Protein AF-A0A3B8ITA8-F1 (afdb_monomer_lite)

Sequence (294 aa):
MEFISSLPPYATFTPRDRDRLLYHRSGETRLGETAVLLPEWGTVKDFPQVKFVILGIPEGFGPLANRGRAGARQGWFAFLRKFLNMQDNRFLRGESIAIAGTVTTIDLPDQVNAKDYQPDAFDDAHALVSKLDERVEQAVRDLNLPEGVTLIVIGGGHNNAYPIMKALGKGATVVNVDPHADYRAKEGRHSGNPFRYAMEEGFMDNYYPVGLHKAYNNEEAIVAMEAETRIAPLWWDDISDPEQIFYWVTDRLKGNVGAYLGLEMDMDGLAQMPASAYSPEGLTPREARRWMRR

Radius of gyration: 19.21 Å; chains: 1; bounding box: 56×44×48 Å

Secondary structure (DSSP, 8-state):
-----PPPSEEEPPHHHHHHH----TT--BHHHHSEEPSSTT-GGG-TT--EEEEE----HHHHHTT--S-THHHHHHHHHHHTTSBPBTTB-GGGEEEEEEE--TTS-S---TTS--HHHHHHHHHHHHHHHHHHHHHHHHT-PPTTPEEEEE-S-GGGHHHHHHHH-S-EEEEEE-SS------SSS-TT-HHHHHHHTT-EEEEEEEEE-GGGS-HHHHHHHHT-TTB--EEGGG-SSTHHHHHHHHHHTSS---SEEEEEE-GGGBTT---TT--SSSB-HHHHHHHHH-

Structure (mmCIF, N/CA/C/O backbone):
data_AF-A0A3B8ITA8-F1
#
_e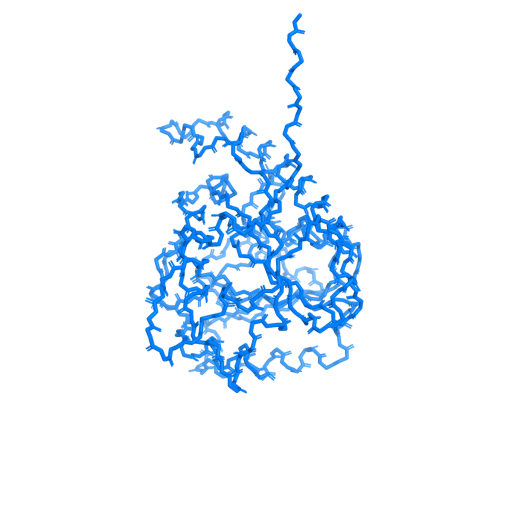ntry.id   AF-A0A3B8ITA8-F1
#
loop_
_atom_site.group_PDB
_atom_site.id
_atom_site.type_symbol
_atom_site.label_atom_id
_atom_site.label_alt_id
_atom_site.label_comp_id
_atom_site.label_asym_id
_atom_site.label_entity_id
_atom_site.label_seq_id
_atom_site.pdbx_PDB_ins_code
_atom_site.Cartn_x
_atom_site.Cartn_y
_atom_site.Cartn_z
_atom_site.occupancy
_atom_site.B_iso_or_equiv
_atom_site.auth_seq_id
_atom_site.auth_comp_id
_atom_site.auth_asym_id
_atom_site.auth_atom_id
_atom_site.pdbx_PDB_model_num
ATOM 1 N N . MET A 1 1 ? 29.104 14.744 23.073 1.00 36.53 1 MET A N 1
ATOM 2 C CA . MET A 1 1 ? 28.348 14.833 21.808 1.00 36.53 1 MET A CA 1
ATOM 3 C C . MET A 1 1 ? 27.052 14.088 22.014 1.00 36.53 1 MET A C 1
ATOM 5 O O . MET A 1 1 ? 27.072 13.033 22.632 1.00 36.53 1 MET A O 1
ATOM 9 N N . GLU A 1 2 ? 25.961 14.756 21.676 1.00 37.22 2 GLU A N 1
ATOM 10 C CA . GLU A 1 2 ? 24.632 14.595 22.256 1.00 37.22 2 GLU A CA 1
ATOM 11 C C . GLU A 1 2 ? 23.974 13.243 21.976 1.00 37.22 2 GLU A C 1
ATOM 13 O O . GLU A 1 2 ? 24.068 12.688 20.885 1.00 37.22 2 GLU A O 1
ATOM 18 N N . PHE A 1 3 ? 23.248 12.765 22.988 1.00 37.56 3 PHE A N 1
ATOM 19 C CA . PHE A 1 3 ? 22.202 11.760 22.873 1.00 37.56 3 PHE A CA 1
ATOM 20 C C . PHE A 1 3 ? 21.107 12.273 21.923 1.00 37.56 3 PHE A C 1
ATOM 22 O O . PHE A 1 3 ? 20.107 12.836 22.365 1.00 37.56 3 PHE A O 1
ATOM 29 N N . ILE A 1 4 ? 21.260 12.065 20.615 1.00 41.94 4 ILE A N 1
ATOM 30 C CA . ILE A 1 4 ? 20.094 12.009 19.733 1.00 41.94 4 ILE A CA 1
ATOM 31 C C . ILE A 1 4 ? 19.463 10.649 20.009 1.00 41.94 4 ILE A C 1
ATOM 33 O O . ILE A 1 4 ? 19.877 9.633 19.456 1.00 41.94 4 ILE A O 1
ATOM 37 N N . SER A 1 5 ? 18.503 10.612 20.935 1.00 47.12 5 SER A N 1
ATOM 38 C CA . SER A 1 5 ? 17.615 9.459 21.060 1.00 47.12 5 SER A CA 1
ATOM 39 C C . SER A 1 5 ? 16.958 9.279 19.688 1.00 47.12 5 SER A C 1
ATOM 41 O O . SER A 1 5 ? 16.203 10.155 19.259 1.00 47.12 5 SER A O 1
ATOM 43 N N . SER A 1 6 ? 17.302 8.213 18.963 1.00 74.00 6 SER A N 1
ATOM 44 C CA . SER A 1 6 ? 16.669 7.890 17.685 1.00 74.00 6 SER A CA 1
ATOM 45 C C . SER A 1 6 ? 15.160 7.839 17.904 1.00 74.00 6 SER A C 1
ATOM 47 O O . SER A 1 6 ? 14.704 7.118 18.793 1.00 74.00 6 SER A O 1
ATOM 49 N N . LEU A 1 7 ? 14.393 8.622 17.140 1.00 82.38 7 LEU A N 1
ATOM 50 C CA . LEU A 1 7 ? 12.934 8.556 17.202 1.00 82.38 7 LEU A CA 1
ATOM 51 C C . LEU A 1 7 ? 12.470 7.103 17.013 1.00 82.38 7 LEU A C 1
ATOM 53 O O . LEU A 1 7 ? 13.091 6.375 16.229 1.00 82.38 7 LEU A O 1
ATOM 57 N N . PRO A 1 8 ? 11.394 6.674 17.698 1.00 90.44 8 PRO A N 1
ATOM 58 C CA . PRO A 1 8 ? 10.850 5.339 17.491 1.00 90.44 8 PRO A CA 1
ATOM 59 C C . PRO A 1 8 ? 10.458 5.155 16.014 1.00 90.44 8 PRO A C 1
ATOM 61 O O . PRO A 1 8 ? 10.046 6.125 15.370 1.00 90.44 8 PRO A O 1
ATOM 64 N N . PRO A 1 9 ? 10.555 3.933 15.460 1.00 92.50 9 PRO A N 1
ATOM 65 C CA . PRO A 1 9 ? 10.285 3.668 14.042 1.00 92.50 9 PRO A CA 1
ATOM 66 C C . PRO A 1 9 ? 8.827 3.929 13.636 1.00 92.50 9 PRO A C 1
ATOM 68 O O . PRO A 1 9 ? 8.541 4.091 12.452 1.00 92.50 9 PRO A O 1
ATOM 71 N N . TYR A 1 10 ? 7.917 4.022 14.604 1.00 95.81 10 TYR A N 1
ATOM 72 C CA . TYR A 1 10 ? 6.495 4.287 14.419 1.00 95.81 10 TYR A CA 1
ATOM 73 C C . TYR A 1 10 ? 5.913 5.081 15.598 1.00 95.81 10 TYR A C 1
ATOM 75 O O . TYR A 1 10 ? 6.518 5.179 16.669 1.00 95.81 10 TYR A O 1
ATOM 83 N N . ALA A 1 11 ? 4.717 5.630 15.400 1.00 96.00 11 ALA A N 1
ATOM 84 C CA . ALA A 1 11 ? 3.950 6.362 16.399 1.00 96.00 11 ALA A CA 1
ATOM 85 C C . ALA A 1 11 ? 2.489 5.893 16.405 1.00 96.00 11 ALA A C 1
ATOM 87 O O . ALA A 1 11 ? 1.831 5.893 15.362 1.00 96.00 11 ALA A O 1
ATOM 88 N N . THR A 1 12 ? 1.982 5.522 17.583 1.00 97.19 12 THR A N 1
ATOM 89 C CA . THR A 1 12 ? 0.596 5.072 17.771 1.00 97.19 12 THR A CA 1
ATOM 90 C C . THR A 1 12 ? -0.395 6.232 17.646 1.00 97.19 12 THR A C 1
ATOM 92 O O . THR A 1 12 ? -0.138 7.325 18.152 1.00 97.19 12 THR A O 1
ATOM 95 N N . PHE A 1 13 ? -1.544 6.005 17.003 1.00 97.75 13 PHE A N 1
ATOM 96 C CA . PHE A 1 13 ? -2.604 7.011 16.884 1.00 97.75 13 PHE A CA 1
ATOM 97 C C . PHE A 1 13 ? -3.337 7.207 18.214 1.00 97.75 13 PHE A C 1
ATOM 99 O O . PHE A 1 13 ? -3.935 6.276 18.752 1.00 97.75 13 PHE A O 1
ATOM 106 N N . THR A 1 14 ? -3.317 8.428 18.749 1.00 97.38 14 THR A N 1
ATOM 107 C CA . THR A 1 14 ? -3.848 8.699 20.091 1.00 97.38 14 THR A CA 1
ATOM 108 C C . THR A 1 14 ? -5.268 9.276 20.062 1.00 97.38 14 THR A C 1
ATOM 110 O O . THR A 1 14 ? -5.688 9.867 19.061 1.00 97.38 14 THR A O 1
ATOM 113 N N . PRO A 1 15 ? -6.008 9.228 21.189 1.00 97.69 15 PRO A N 1
ATOM 114 C CA . PRO A 1 15 ? -7.264 9.967 21.332 1.00 97.69 15 PRO A CA 1
ATOM 115 C C . PRO A 1 15 ? -7.118 11.461 21.008 1.00 97.69 15 PRO A C 1
ATOM 117 O O . PRO A 1 15 ? -7.992 12.048 20.380 1.00 97.69 15 PRO A O 1
ATOM 120 N N . ARG A 1 16 ? -5.975 12.069 21.358 1.00 97.12 16 ARG A N 1
ATOM 121 C CA . ARG A 1 16 ? -5.691 13.477 21.053 1.00 97.12 16 ARG A CA 1
ATOM 122 C C . ARG A 1 16 ? -5.606 13.734 19.548 1.00 97.12 16 ARG A C 1
ATOM 124 O O . ARG A 1 16 ? -6.045 14.789 19.092 1.00 97.12 16 ARG A O 1
ATOM 131 N N . ASP A 1 17 ? -5.029 12.808 18.788 1.00 96.69 17 ASP A N 1
ATOM 132 C CA . ASP A 1 17 ? -4.931 12.926 17.331 1.00 96.69 17 ASP A CA 1
ATOM 133 C C . ASP A 1 17 ? -6.305 12.774 16.677 1.00 96.69 17 ASP A C 1
ATOM 135 O O . ASP A 1 17 ? -6.669 13.580 15.819 1.00 96.69 17 ASP A O 1
ATOM 139 N N . ARG A 1 18 ? -7.106 11.809 17.146 1.00 97.12 18 ARG A N 1
ATOM 140 C CA . ARG A 1 18 ? -8.508 11.632 16.741 1.00 97.12 18 ARG A CA 1
ATOM 141 C C . ARG A 1 18 ? -9.327 12.902 16.970 1.00 97.12 18 ARG A C 1
ATOM 143 O O . ARG A 1 18 ? -9.962 13.389 16.036 1.00 97.12 18 ARG A O 1
ATOM 150 N N . ASP A 1 19 ? -9.303 13.447 18.183 1.00 96.31 19 ASP A N 1
ATOM 151 C CA . ASP A 1 19 ? -10.172 14.566 18.579 1.00 96.31 19 ASP A CA 1
ATOM 152 C C . ASP A 1 19 ? -9.869 15.851 17.789 1.00 96.31 19 ASP A C 1
ATOM 154 O O . ASP A 1 19 ? -10.744 16.691 17.595 1.00 96.31 19 ASP A O 1
ATOM 158 N N . ARG A 1 20 ? -8.645 15.995 17.265 1.00 96.69 20 ARG A N 1
ATOM 159 C CA . ARG A 1 20 ? -8.260 17.094 16.358 1.00 96.69 20 ARG A CA 1
ATOM 160 C C . ARG A 1 20 ? -8.841 16.964 14.950 1.00 96.69 20 ARG A C 1
ATOM 162 O O . ARG A 1 20 ? -8.886 17.955 14.222 1.00 96.69 20 ARG A O 1
ATOM 169 N N . LEU A 1 21 ? -9.212 15.754 14.538 1.00 96.50 21 LEU A N 1
ATOM 170 C CA . LEU A 1 21 ? -9.665 15.442 13.181 1.00 96.50 21 LEU A CA 1
ATOM 171 C C . LEU A 1 21 ? -11.176 15.227 13.095 1.00 96.50 21 LEU A C 1
ATOM 173 O O . LEU A 1 21 ? -11.743 15.391 12.010 1.00 96.50 21 LEU A O 1
ATOM 177 N N . LEU A 1 22 ? -11.818 14.851 14.200 1.00 95.31 22 LEU A N 1
ATOM 178 C CA . LEU A 1 22 ? -13.253 14.607 14.256 1.00 95.31 22 LEU A CA 1
ATOM 179 C C . LEU A 1 22 ? -14.072 15.896 14.207 1.00 95.31 22 LEU A C 1
ATOM 181 O O . LEU A 1 22 ? -13.713 16.922 14.782 1.00 95.31 22 LEU A O 1
ATOM 185 N N . TYR A 1 23 ? -15.221 15.816 13.544 1.00 92.56 23 TYR A N 1
ATOM 186 C CA . TYR A 1 23 ? -16.282 16.801 13.669 1.00 92.56 23 TYR A CA 1
ATOM 187 C C . TYR A 1 23 ? -17.573 16.122 14.122 1.00 92.56 23 TYR A C 1
ATOM 189 O O . TYR A 1 23 ? -18.023 15.132 13.544 1.00 92.56 23 TYR A O 1
ATOM 197 N N . HIS A 1 24 ? -18.188 16.687 15.157 1.00 91.94 24 HIS A N 1
ATOM 198 C CA . HIS A 1 24 ? -19.418 16.158 15.729 1.00 91.94 24 HIS A CA 1
ATOM 199 C C . HIS A 1 24 ? -20.638 16.834 15.111 1.00 91.94 24 HIS A C 1
ATOM 201 O O . HIS A 1 24 ? -20.660 18.046 14.880 1.00 91.94 24 HIS A O 1
ATOM 207 N N . ARG A 1 25 ? -21.685 16.044 14.877 1.00 92.12 25 ARG A N 1
ATOM 208 C CA . ARG A 1 25 ? -22.996 16.531 14.450 1.00 92.12 25 ARG A CA 1
ATOM 209 C C . ARG A 1 25 ? -24.076 15.732 15.167 1.00 92.12 25 ARG A C 1
ATOM 211 O O . ARG A 1 25 ? -24.023 14.510 15.204 1.00 92.12 25 ARG A O 1
ATOM 218 N N . SER A 1 26 ? -25.046 16.438 15.748 1.00 95.25 26 SER A N 1
ATOM 219 C CA . SER A 1 26 ? -26.132 15.814 16.511 1.00 95.25 26 SER A CA 1
ATOM 220 C C . SER A 1 26 ? -26.886 14.781 15.667 1.00 95.25 26 SER A C 1
ATOM 222 O O . SER A 1 26 ? -27.254 15.068 14.527 1.00 95.25 26 SER A O 1
ATOM 224 N N . GLY A 1 27 ? -27.114 13.596 16.238 1.00 94.88 27 GLY A N 1
ATOM 225 C CA . GLY A 1 27 ? -27.813 12.484 15.589 1.00 94.88 27 GLY A CA 1
ATOM 226 C C . GLY A 1 27 ? -26.953 11.617 14.664 1.00 94.88 27 GLY A C 1
ATOM 227 O O . GLY A 1 27 ? -27.487 10.699 14.049 1.00 94.88 27 GLY A O 1
ATOM 228 N N . GLU A 1 28 ? -25.651 11.879 14.557 1.00 96.38 28 GLU A N 1
ATOM 229 C CA . GLU A 1 28 ? -24.729 11.085 13.746 1.00 96.38 28 GLU A CA 1
ATOM 230 C C . GLU A 1 28 ? -23.677 10.400 14.621 1.00 96.38 28 GLU A C 1
ATOM 232 O O . GLU A 1 28 ? -23.307 10.911 15.677 1.00 96.38 28 GLU A O 1
ATOM 237 N N . THR A 1 29 ? -23.174 9.261 14.148 1.00 97.50 29 THR A N 1
ATOM 238 C CA . THR A 1 29 ? -21.999 8.595 14.716 1.00 97.50 29 THR A CA 1
ATOM 239 C C . THR A 1 29 ? -20.961 8.439 13.617 1.00 97.50 29 THR A C 1
ATOM 241 O O . THR A 1 29 ? -21.272 8.001 12.505 1.00 97.50 29 THR A O 1
ATOM 244 N N . ARG A 1 30 ? -19.731 8.869 13.885 1.00 97.81 30 ARG A N 1
ATOM 245 C CA . ARG A 1 30 ? -18.619 8.855 12.929 1.00 97.81 30 ARG A CA 1
ATOM 246 C C . ARG A 1 30 ? -17.697 7.674 13.201 1.00 97.81 30 ARG A C 1
ATOM 248 O O . ARG A 1 30 ? -17.521 7.283 14.349 1.00 97.81 30 ARG A O 1
ATOM 255 N N . LEU A 1 31 ? -17.057 7.139 12.159 1.00 98.19 31 LEU A N 1
ATOM 256 C CA . LEU A 1 31 ? -16.143 5.998 12.306 1.00 98.19 31 LEU A CA 1
ATOM 257 C C . LEU A 1 31 ? -15.043 6.262 13.327 1.00 98.19 31 LEU A C 1
ATOM 259 O O . LEU A 1 31 ? -14.720 5.381 14.105 1.00 98.19 31 LEU A O 1
ATOM 263 N N . GLY A 1 32 ? -14.472 7.463 13.355 1.00 97.50 32 GLY A N 1
ATOM 264 C CA . GLY A 1 32 ? -13.414 7.783 14.303 1.00 97.50 32 GLY A CA 1
ATOM 265 C C . GLY A 1 32 ? -13.883 7.809 15.757 1.00 97.50 32 GLY A C 1
ATOM 266 O O . GLY A 1 32 ? -13.046 7.655 16.635 1.00 97.50 32 GLY A O 1
ATOM 267 N N . GLU A 1 33 ? -15.184 7.962 16.034 1.00 97.62 33 GLU A N 1
ATOM 268 C CA . GLU A 1 33 ? -15.726 7.897 17.401 1.00 97.62 33 GLU A CA 1
ATOM 269 C C . GLU A 1 33 ? -15.761 6.458 17.936 1.00 97.62 33 GLU A C 1
ATOM 271 O O . GLU A 1 33 ? -15.654 6.251 19.143 1.00 97.62 33 GLU A O 1
ATOM 276 N N . THR A 1 34 ? -15.900 5.471 17.047 1.00 97.81 34 THR A N 1
ATOM 277 C CA . THR A 1 34 ? -16.063 4.044 17.382 1.00 97.81 34 THR A CA 1
ATOM 278 C C . THR A 1 34 ? -14.863 3.182 16.983 1.00 97.81 34 THR A C 1
ATOM 280 O O . THR A 1 34 ? -14.763 2.045 17.443 1.00 97.81 34 THR A O 1
ATOM 283 N N . ALA A 1 35 ? -13.963 3.693 16.138 1.00 98.31 35 ALA A N 1
ATOM 284 C CA . ALA A 1 35 ? -12.726 3.032 15.742 1.00 98.31 35 ALA A CA 1
ATOM 285 C C . ALA A 1 35 ? -11.858 2.700 16.955 1.00 98.31 35 ALA A C 1
ATOM 287 O O . ALA A 1 35 ? -11.710 3.500 17.883 1.00 98.31 35 ALA A O 1
ATOM 288 N N . VAL A 1 36 ? -11.251 1.517 16.921 1.00 98.62 36 VAL A N 1
ATOM 289 C CA . VAL A 1 36 ? -10.354 1.059 17.976 1.00 98.62 36 VAL A CA 1
ATOM 290 C C . VAL A 1 36 ? -9.059 1.864 17.915 1.00 98.62 36 VAL A C 1
ATOM 292 O O . VAL A 1 36 ? -8.386 1.932 16.884 1.00 98.62 36 VAL A O 1
ATOM 295 N N . LEU A 1 37 ? -8.709 2.475 19.044 1.00 97.94 37 LEU A N 1
ATOM 296 C CA . LEU A 1 37 ? -7.420 3.120 19.252 1.00 97.94 37 LEU A CA 1
ATOM 297 C C . LEU A 1 37 ? -6.556 2.174 20.076 1.00 97.94 37 LEU A C 1
ATOM 299 O O . LEU A 1 37 ? -6.919 1.839 21.205 1.00 97.94 37 LEU A O 1
ATOM 303 N N . LEU A 1 38 ? -5.441 1.728 19.502 1.00 97.38 38 LEU A N 1
ATOM 304 C CA . LEU A 1 38 ? -4.519 0.846 20.206 1.00 97.38 38 LEU A CA 1
ATOM 305 C C . LEU A 1 38 ? -3.850 1.637 21.345 1.00 97.38 38 LEU A C 1
ATOM 307 O O . LEU A 1 38 ? -3.343 2.731 21.089 1.00 97.38 38 LEU A O 1
ATOM 311 N N . PRO A 1 39 ? -3.829 1.133 22.591 1.00 95.88 39 PRO A N 1
ATOM 312 C CA . PRO A 1 39 ? -3.111 1.796 23.678 1.00 95.88 39 PRO A CA 1
ATOM 313 C C . PRO A 1 39 ? -1.601 1.802 23.414 1.00 95.88 39 PRO A C 1
ATOM 315 O O . PRO A 1 39 ? -0.925 2.791 23.686 1.00 95.88 39 PRO A O 1
ATOM 318 N N . GLU A 1 40 ? -1.092 0.714 22.834 1.00 96.19 40 GLU A N 1
ATOM 319 C CA . GLU A 1 40 ? 0.310 0.522 22.478 1.00 96.19 40 GLU A CA 1
ATOM 320 C C . GLU A 1 40 ? 0.415 -0.192 21.125 1.00 96.19 40 GLU A C 1
ATOM 322 O O . GLU A 1 40 ? -0.479 -0.942 20.723 1.00 96.19 40 GLU A O 1
ATOM 327 N N . TRP A 1 41 ? 1.513 0.031 20.403 1.00 97.38 41 TRP A N 1
ATOM 328 C CA . TRP A 1 41 ? 1.777 -0.694 19.159 1.00 97.38 41 TRP A CA 1
ATOM 329 C C . TRP A 1 41 ? 1.872 -2.204 19.427 1.00 97.38 41 TRP A C 1
ATOM 331 O O . TRP A 1 41 ? 2.395 -2.613 20.459 1.00 97.38 41 TRP A O 1
ATOM 341 N N . GLY A 1 42 ? 1.352 -3.037 18.524 1.00 96.38 42 GLY A N 1
ATOM 342 C CA . GLY A 1 42 ? 1.399 -4.499 18.684 1.00 96.38 42 GLY A CA 1
ATOM 343 C C . GLY A 1 42 ? 0.316 -5.114 19.582 1.00 96.38 42 GLY A C 1
ATOM 344 O O . GLY A 1 42 ? 0.277 -6.333 19.756 1.00 96.38 42 GLY A O 1
ATOM 345 N N . THR A 1 43 ? -0.605 -4.307 20.120 1.00 97.81 43 THR A N 1
ATOM 346 C CA . THR A 1 43 ? -1.716 -4.774 20.981 1.00 97.81 43 THR A CA 1
ATOM 347 C C . THR A 1 43 ? -2.987 -5.151 20.209 1.00 97.81 43 THR A C 1
ATOM 349 O O . THR A 1 43 ? -4.051 -5.317 20.795 1.00 97.81 43 THR A O 1
ATOM 352 N N . VAL A 1 44 ? -2.907 -5.335 18.883 1.00 97.62 44 VAL A N 1
ATOM 353 C CA . VAL A 1 44 ? -4.072 -5.655 18.027 1.00 97.62 44 VAL A CA 1
ATOM 354 C C . VAL A 1 44 ? -4.824 -6.897 18.520 1.00 97.62 44 VAL A C 1
ATOM 356 O O . VAL A 1 44 ? -6.053 -6.914 18.528 1.00 97.62 44 VAL A O 1
ATOM 359 N N . LYS A 1 45 ? -4.095 -7.917 18.987 1.00 97.38 45 LYS A N 1
ATOM 360 C CA . LYS A 1 45 ? -4.655 -9.171 19.521 1.00 97.38 45 LYS A CA 1
ATOM 361 C C . LYS A 1 45 ? -5.597 -8.986 20.719 1.00 97.38 45 LYS A C 1
ATOM 363 O O . LYS A 1 45 ? -6.420 -9.861 20.971 1.00 97.38 45 LYS A O 1
ATOM 368 N N . ASP A 1 46 ? -5.486 -7.869 21.439 1.00 97.81 46 ASP A N 1
ATOM 369 C CA . ASP A 1 46 ? -6.306 -7.578 22.618 1.00 97.81 46 ASP A CA 1
ATOM 370 C C . ASP A 1 46 ? -7.717 -7.089 22.223 1.00 97.81 46 ASP A C 1
ATOM 372 O O . ASP A 1 46 ? -8.600 -6.956 23.071 1.00 97.81 46 ASP A O 1
ATOM 376 N N . PHE A 1 47 ? -7.953 -6.871 20.922 1.00 97.88 47 PHE A N 1
ATOM 377 C CA . PHE A 1 47 ? -9.209 -6.393 20.350 1.00 97.88 47 PHE A CA 1
ATOM 378 C C . PHE A 1 47 ? -9.767 -7.401 19.330 1.00 97.88 47 PHE A C 1
ATOM 380 O O . PHE A 1 47 ? -9.691 -7.169 18.122 1.00 97.88 47 PHE A O 1
ATOM 387 N N . PRO A 1 48 ? -10.365 -8.523 19.775 1.00 97.00 48 PRO A N 1
ATOM 388 C CA . PRO A 1 48 ? -10.808 -9.607 18.889 1.00 97.00 48 PRO A CA 1
ATOM 389 C C . PRO A 1 48 ? -11.917 -9.209 17.898 1.00 97.00 48 PRO A C 1
ATOM 391 O O . PRO A 1 48 ? -12.181 -9.932 16.941 1.00 97.00 48 PRO A O 1
ATOM 394 N N . GLN A 1 49 ? -12.587 -8.073 18.109 1.00 97.25 49 GLN A N 1
ATOM 395 C CA . GLN A 1 49 ? -13.556 -7.510 17.166 1.00 97.25 49 GLN A CA 1
ATOM 396 C C . GLN A 1 49 ? -12.906 -6.868 15.927 1.00 97.25 49 GLN A C 1
ATOM 398 O O . GLN A 1 49 ? -13.593 -6.657 14.923 1.00 97.25 49 GLN A O 1
ATOM 403 N N . VAL A 1 50 ? -11.612 -6.532 15.997 1.00 98.31 50 VAL A N 1
ATOM 404 C CA . VAL A 1 50 ? -10.873 -5.870 14.919 1.00 98.31 50 VAL A CA 1
ATOM 405 C C . VAL A 1 50 ? -10.641 -6.852 13.779 1.00 98.31 50 VAL A C 1
ATOM 407 O O . VAL A 1 50 ? -10.109 -7.940 13.962 1.00 98.31 50 VAL A O 1
ATOM 410 N N . LYS A 1 51 ? -11.029 -6.432 12.577 1.00 98.25 51 LYS A N 1
ATOM 411 C CA . LYS A 1 51 ? -10.821 -7.158 11.317 1.00 98.25 51 LYS A CA 1
ATOM 412 C C . LYS A 1 51 ? -9.830 -6.446 10.407 1.00 98.25 51 LYS A C 1
ATOM 414 O O . LYS A 1 51 ? -9.191 -7.090 9.581 1.00 98.25 51 LYS A O 1
ATOM 419 N N . PHE A 1 52 ? -9.711 -5.129 10.562 1.00 98.50 52 PHE A N 1
ATOM 420 C CA . PHE A 1 52 ? -8.862 -4.279 9.738 1.00 98.50 52 PHE A CA 1
ATOM 421 C C . PHE A 1 52 ? -7.970 -3.409 10.615 1.00 98.50 52 PHE A C 1
ATOM 423 O O . PHE A 1 52 ? -8.457 -2.764 11.543 1.00 98.50 52 PHE A O 1
ATOM 430 N N . VAL A 1 53 ? -6.683 -3.346 10.293 1.00 98.75 53 VAL A N 1
ATOM 431 C CA . VAL A 1 53 ? -5.733 -2.428 10.930 1.00 98.75 53 VAL A CA 1
ATOM 432 C C . VAL A 1 53 ? -5.258 -1.438 9.883 1.00 98.75 53 VAL A C 1
ATOM 434 O O . VAL A 1 53 ? -4.746 -1.841 8.845 1.00 98.75 53 VAL A O 1
ATOM 437 N N . ILE A 1 54 ? -5.434 -0.146 10.146 1.00 98.75 54 ILE A N 1
ATOM 438 C CA . ILE A 1 54 ? -4.993 0.927 9.255 1.00 98.75 54 ILE A CA 1
ATOM 439 C C . ILE A 1 54 ? -3.638 1.454 9.726 1.00 98.75 54 ILE A C 1
ATOM 441 O O . ILE A 1 54 ? -3.513 1.932 10.858 1.00 98.75 54 ILE A O 1
ATOM 445 N N . LEU A 1 55 ? -2.655 1.412 8.829 1.00 98.75 55 LEU A N 1
ATOM 446 C CA . LEU A 1 55 ? -1.303 1.933 9.010 1.00 98.75 55 LEU A CA 1
ATOM 447 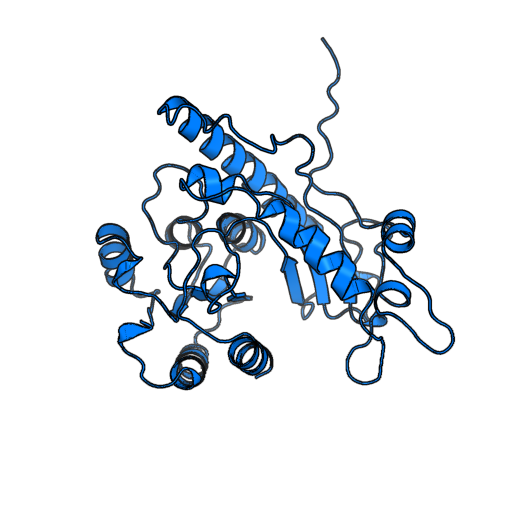C C . LEU A 1 55 ? -1.022 3.037 7.985 1.00 98.75 55 LEU A C 1
ATOM 449 O O . LEU A 1 55 ? -1.197 2.833 6.787 1.00 98.75 55 LEU A O 1
ATOM 453 N N . GLY A 1 56 ? -0.553 4.197 8.437 1.00 98.31 56 GLY A N 1
ATOM 454 C CA . GLY A 1 56 ? -0.074 5.257 7.551 1.00 98.31 56 GLY A CA 1
ATOM 455 C C . GLY A 1 56 ? 1.438 5.216 7.334 1.00 98.31 56 GLY A C 1
ATOM 456 O O . GLY A 1 56 ? 2.195 5.029 8.288 1.00 98.31 56 GLY A O 1
ATOM 457 N N . ILE A 1 57 ? 1.901 5.489 6.115 1.00 97.19 57 ILE A N 1
ATOM 458 C CA . ILE A 1 57 ? 3.321 5.763 5.835 1.00 97.19 57 ILE A CA 1
ATOM 459 C C . ILE A 1 57 ? 3.419 7.147 5.173 1.00 97.19 57 ILE A C 1
ATOM 461 O O . ILE A 1 57 ? 3.391 7.272 3.952 1.00 97.19 57 ILE A O 1
ATOM 465 N N . PRO A 1 58 ? 3.456 8.242 5.955 1.00 94.69 58 PRO A N 1
ATOM 466 C CA . PRO A 1 58 ? 3.426 9.598 5.414 1.00 94.69 58 PRO A CA 1
ATOM 467 C C . PRO A 1 58 ? 4.810 10.020 4.889 1.00 94.69 58 PRO A C 1
ATOM 469 O O . PRO A 1 58 ? 5.511 10.814 5.522 1.00 94.69 58 PRO A O 1
ATOM 472 N N . GLU A 1 59 ? 5.196 9.508 3.723 1.00 91.62 59 GLU A N 1
ATOM 473 C CA . GLU A 1 59 ? 6.445 9.828 3.014 1.00 91.62 59 GLU A CA 1
ATOM 474 C C . GLU A 1 59 ? 6.208 10.202 1.543 1.00 91.62 59 GLU A C 1
ATOM 476 O O . GLU A 1 59 ? 5.139 9.947 0.989 1.00 91.62 59 GLU A O 1
ATOM 481 N N . GLY A 1 60 ? 7.191 10.848 0.913 1.00 86.50 60 GLY A N 1
ATOM 482 C CA . GLY A 1 60 ? 7.162 11.135 -0.525 1.00 86.50 60 GLY A CA 1
ATOM 483 C C . GLY A 1 60 ? 8.535 11.136 -1.198 1.00 86.50 60 GLY A C 1
ATOM 484 O O . GLY A 1 60 ? 8.679 11.751 -2.255 1.00 86.50 60 GLY A O 1
ATOM 485 N N . PHE A 1 61 ? 9.538 10.497 -0.597 1.00 84.19 61 PHE A N 1
ATOM 486 C CA . PHE A 1 61 ? 10.897 10.459 -1.143 1.00 84.19 61 PHE A CA 1
ATOM 487 C C . PHE A 1 61 ? 11.131 9.271 -2.076 1.00 84.19 61 PHE A C 1
ATOM 489 O O . PHE A 1 61 ? 11.975 9.385 -2.957 1.00 84.19 61 PHE A O 1
ATOM 496 N N . GLY A 1 62 ? 10.365 8.180 -1.986 1.00 90.12 62 GLY A N 1
ATOM 497 C CA . GLY A 1 62 ? 10.466 7.100 -2.975 1.00 90.12 62 GLY A CA 1
ATOM 498 C C . GLY A 1 62 ? 10.061 7.503 -4.402 1.00 90.12 62 GLY A C 1
ATOM 499 O O . GLY A 1 62 ? 10.766 7.141 -5.350 1.00 90.12 62 GLY A O 1
ATOM 500 N N . PRO A 1 63 ? 8.984 8.289 -4.608 1.00 89.06 63 PRO A N 1
ATOM 501 C CA . PRO A 1 63 ? 8.685 8.913 -5.897 1.00 89.06 63 PRO A CA 1
ATOM 502 C C . PRO A 1 63 ? 9.807 9.838 -6.358 1.00 89.06 63 PRO A C 1
ATOM 504 O O . PRO A 1 63 ? 10.225 9.761 -7.506 1.00 89.06 63 PRO A O 1
ATOM 507 N N . LEU A 1 64 ? 10.360 10.652 -5.456 1.00 85.25 64 LEU A N 1
ATOM 508 C CA . LEU A 1 64 ? 11.449 11.575 -5.776 1.00 85.25 64 LEU A CA 1
ATOM 509 C C . LEU A 1 64 ? 12.740 10.846 -6.188 1.00 85.25 64 LEU A C 1
ATOM 511 O O . LEU A 1 64 ? 13.369 11.239 -7.168 1.00 85.25 64 LEU A O 1
ATOM 515 N N . ALA A 1 65 ? 13.098 9.762 -5.497 1.00 89.38 65 ALA A N 1
ATOM 516 C CA . ALA A 1 65 ? 14.219 8.892 -5.855 1.00 89.38 65 ALA A CA 1
ATOM 517 C C . ALA A 1 65 ? 14.041 8.275 -7.257 1.00 89.38 65 ALA A C 1
ATOM 519 O O . ALA A 1 65 ? 15.008 8.077 -7.981 1.00 89.38 65 ALA A O 1
ATOM 520 N N . ASN A 1 66 ? 12.790 8.082 -7.686 1.00 91.38 66 ASN A N 1
ATOM 521 C CA . ASN A 1 66 ? 12.413 7.648 -9.033 1.00 91.38 66 ASN A CA 1
ATOM 522 C C . ASN A 1 66 ? 12.113 8.825 -9.991 1.00 91.38 66 ASN A C 1
ATOM 524 O O . ASN A 1 66 ? 11.413 8.659 -10.988 1.00 91.38 66 ASN A O 1
ATOM 528 N N . ARG A 1 67 ? 12.590 10.042 -9.689 1.00 87.38 67 ARG A N 1
ATOM 529 C CA . ARG A 1 67 ? 12.404 11.259 -10.515 1.00 87.38 67 ARG A CA 1
ATOM 530 C C . ARG A 1 67 ? 10.942 11.702 -10.697 1.00 87.38 67 ARG A C 1
ATOM 532 O O . ARG A 1 67 ? 10.636 12.493 -11.589 1.00 87.38 67 ARG A O 1
ATOM 539 N N . GLY A 1 68 ? 10.043 11.207 -9.856 1.00 84.62 68 GLY A N 1
ATOM 540 C CA . GLY A 1 68 ? 8.641 11.594 -9.793 1.00 84.62 68 GLY A CA 1
ATOM 541 C C . GLY A 1 68 ? 8.408 12.880 -8.998 1.00 84.62 68 GLY A C 1
ATOM 542 O O . GLY A 1 68 ? 9.324 13.523 -8.480 1.00 84.62 68 GLY A O 1
ATOM 543 N N . ARG A 1 69 ? 7.135 13.268 -8.888 1.00 81.75 69 ARG A N 1
ATOM 544 C CA . ARG A 1 69 ? 6.718 14.446 -8.116 1.00 81.75 69 ARG A CA 1
ATOM 545 C C . ARG A 1 69 ? 6.578 14.104 -6.636 1.00 81.75 69 ARG A C 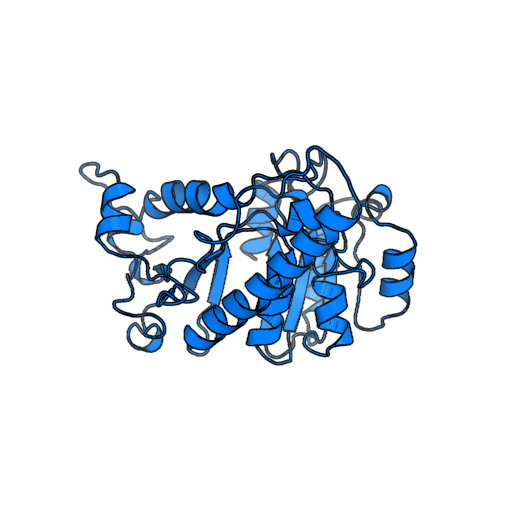1
ATOM 547 O O . ARG A 1 69 ? 6.020 13.072 -6.279 1.00 81.75 69 ARG A O 1
ATOM 554 N N . ALA A 1 70 ? 7.013 15.018 -5.773 1.00 76.94 70 ALA A N 1
ATOM 555 C CA . ALA A 1 70 ? 6.718 14.932 -4.349 1.00 76.94 70 ALA A CA 1
ATOM 556 C C . ALA A 1 70 ? 5.225 15.194 -4.070 1.00 76.94 70 ALA A C 1
ATOM 558 O O . ALA A 1 70 ? 4.528 15.825 -4.865 1.00 76.94 70 ALA A O 1
ATOM 559 N N . GLY A 1 71 ? 4.746 14.761 -2.901 1.00 82.06 71 GLY A N 1
ATOM 560 C CA . GLY A 1 71 ? 3.388 15.057 -2.425 1.00 82.06 71 GLY A CA 1
ATOM 561 C C . GLY A 1 71 ? 2.656 13.870 -1.803 1.00 82.06 71 GLY A C 1
ATOM 562 O O . GLY A 1 71 ? 1.742 14.092 -1.009 1.00 82.06 71 GLY A O 1
ATOM 563 N N . ALA A 1 72 ? 3.100 12.636 -2.077 1.00 89.31 72 ALA A N 1
ATOM 564 C CA . ALA A 1 72 ? 2.481 11.402 -1.575 1.00 89.31 72 ALA A CA 1
ATOM 565 C C . ALA A 1 72 ? 2.297 11.384 -0.043 1.00 89.31 72 ALA A C 1
ATOM 567 O O . ALA A 1 72 ? 1.286 10.887 0.454 1.00 89.31 72 ALA A O 1
ATOM 568 N N . ARG A 1 73 ? 3.184 12.063 0.703 1.00 91.06 73 ARG A N 1
ATOM 569 C CA . ARG A 1 73 ? 3.086 12.273 2.159 1.00 91.06 73 ARG A CA 1
ATOM 570 C C . ARG A 1 73 ? 1.712 12.779 2.603 1.00 91.06 73 ARG A C 1
ATOM 572 O O . ARG A 1 73 ? 1.223 12.392 3.663 1.00 91.06 73 ARG A O 1
ATOM 579 N N . GLN A 1 74 ? 1.087 13.645 1.807 1.00 90.81 74 GLN A N 1
ATOM 580 C CA . GLN A 1 74 ? -0.205 14.249 2.138 1.00 90.81 74 GLN A CA 1
ATOM 581 C C . GLN A 1 74 ? -1.382 13.278 1.992 1.00 90.81 74 GLN A C 1
ATOM 583 O O . GLN A 1 74 ? -2.443 13.526 2.572 1.00 90.81 74 GLN A O 1
ATOM 588 N N . GLY A 1 75 ? -1.199 12.163 1.274 1.00 92.31 75 GLY A N 1
ATOM 589 C CA . GLY A 1 75 ? -2.224 11.143 1.060 1.00 92.31 75 GLY A CA 1
ATOM 590 C C . GLY A 1 75 ? -2.774 10.589 2.372 1.00 92.31 75 GLY A C 1
ATOM 591 O O . GLY A 1 75 ? -3.991 10.554 2.555 1.00 92.31 75 GLY A O 1
ATOM 592 N N . TRP A 1 76 ? -1.895 10.281 3.333 1.00 95.38 76 TRP A N 1
ATOM 593 C CA . TRP A 1 76 ? -2.290 9.822 4.669 1.00 95.38 76 TRP A CA 1
ATOM 594 C C . TRP A 1 76 ? -3.229 10.807 5.377 1.00 95.38 76 TRP A C 1
ATOM 596 O O . TRP A 1 76 ? -4.308 10.431 5.836 1.00 95.38 76 TRP A O 1
ATOM 606 N N . PHE A 1 77 ? -2.850 12.085 5.441 1.00 94.00 77 PHE A N 1
ATOM 607 C CA . PHE A 1 77 ? -3.630 13.099 6.152 1.00 94.00 77 PHE A CA 1
ATOM 608 C C . PHE A 1 77 ? -4.966 13.389 5.456 1.00 94.00 77 PHE A C 1
ATOM 610 O O . PHE A 1 77 ? -5.992 13.564 6.124 1.00 94.00 77 PHE A O 1
ATOM 617 N N . ALA A 1 78 ? -4.970 13.411 4.119 1.00 94.44 78 ALA A N 1
ATOM 618 C CA . ALA A 1 78 ? -6.177 13.587 3.319 1.00 94.44 78 ALA A CA 1
ATOM 619 C C . ALA A 1 78 ? -7.159 12.422 3.518 1.00 94.44 78 ALA A C 1
ATOM 621 O O . ALA A 1 78 ? -8.346 12.660 3.773 1.00 94.44 78 ALA A O 1
ATOM 622 N N . PHE A 1 79 ? -6.657 11.184 3.467 1.00 96.62 79 PHE A N 1
ATOM 623 C CA . PHE A 1 79 ? -7.424 9.974 3.745 1.00 96.62 79 PHE A CA 1
ATOM 624 C C . PHE A 1 79 ? -7.994 9.999 5.162 1.00 96.62 79 PHE A C 1
ATOM 626 O O . PHE A 1 79 ? -9.213 9.959 5.329 1.00 96.62 79 PHE A O 1
ATOM 633 N N . LEU A 1 80 ? -7.137 10.122 6.180 1.00 97.69 80 LEU A N 1
ATOM 634 C CA . LEU A 1 80 ? -7.522 9.920 7.575 1.00 97.69 80 LEU A CA 1
ATOM 635 C C . LEU A 1 80 ? -8.609 10.910 8.004 1.00 97.69 80 LEU A C 1
ATOM 637 O O . LEU A 1 80 ? -9.609 10.521 8.608 1.00 97.69 80 LEU A O 1
ATOM 641 N N . ARG A 1 81 ? -8.473 12.186 7.618 1.00 96.75 81 ARG A N 1
ATOM 642 C CA . ARG A 1 81 ? -9.479 13.214 7.919 1.00 96.75 81 ARG A CA 1
ATOM 643 C C . ARG A 1 81 ? -10.843 12.882 7.316 1.00 96.75 81 ARG A C 1
ATOM 645 O O . ARG A 1 81 ? -11.867 13.153 7.942 1.00 96.75 81 ARG A O 1
ATOM 652 N N . LYS A 1 82 ? -10.888 12.338 6.097 1.00 96.94 82 LYS A N 1
ATOM 653 C CA . LYS A 1 82 ? -12.152 11.936 5.464 1.00 96.94 82 LYS A CA 1
ATOM 654 C C . LYS A 1 82 ? -12.693 10.655 6.082 1.00 96.94 82 LYS A C 1
ATOM 656 O O . LYS A 1 82 ? -13.866 10.633 6.445 1.00 96.94 82 LYS A O 1
ATOM 661 N N . PHE A 1 83 ? -11.839 9.652 6.251 1.00 98.00 83 PHE A N 1
ATOM 662 C CA . PHE A 1 83 ? -12.188 8.331 6.755 1.00 98.00 83 PHE A CA 1
ATOM 663 C C . PHE A 1 83 ? -12.779 8.377 8.165 1.00 98.00 83 PHE A C 1
ATOM 665 O O . PHE A 1 83 ? -13.899 7.913 8.365 1.00 98.00 83 PHE A O 1
ATOM 672 N N . LEU A 1 84 ? -12.099 9.024 9.121 1.00 98.00 84 LEU A N 1
ATOM 673 C CA . LEU A 1 84 ? -12.582 9.132 10.508 1.00 98.00 84 LEU A CA 1
ATOM 674 C C . LEU A 1 84 ? -13.952 9.799 10.602 1.00 98.00 84 LEU A C 1
ATOM 676 O O . LEU A 1 84 ? -14.700 9.562 11.542 1.00 98.00 84 LEU A O 1
ATOM 680 N N . ASN A 1 85 ? -14.298 10.618 9.617 1.00 98.00 85 ASN A N 1
ATOM 681 C CA . ASN A 1 85 ? -15.562 11.315 9.592 1.00 98.00 85 ASN A CA 1
ATOM 682 C C . ASN A 1 85 ? -16.575 10.721 8.609 1.00 98.00 85 ASN A C 1
ATOM 684 O O . ASN A 1 85 ? -17.569 11.371 8.285 1.00 98.00 85 ASN A O 1
ATOM 688 N N . MET A 1 86 ? -16.375 9.504 8.116 1.00 97.62 86 MET A N 1
ATOM 689 C CA . MET A 1 86 ? -17.453 8.750 7.478 1.00 97.62 86 MET A CA 1
ATOM 690 C C . MET A 1 86 ? -18.464 8.282 8.533 1.00 97.62 86 MET A C 1
ATOM 692 O O . MET A 1 86 ? -18.175 8.291 9.727 1.00 97.62 86 MET A O 1
ATOM 696 N N . GLN A 1 87 ? -19.675 7.928 8.100 1.00 97.81 87 GLN A N 1
ATOM 697 C CA . GLN A 1 87 ? -20.712 7.431 9.007 1.00 97.81 87 GLN A CA 1
ATOM 698 C C . GLN A 1 87 ? -20.349 6.036 9.511 1.00 97.81 87 GLN A C 1
ATOM 700 O O . GLN A 1 87 ? -20.067 5.150 8.703 1.00 97.81 87 GLN A O 1
ATOM 705 N N . ASP A 1 88 ? -20.439 5.843 10.820 1.00 98.00 88 ASP A N 1
ATOM 706 C CA . ASP A 1 88 ? -20.576 4.518 11.404 1.00 98.00 88 ASP A CA 1
ATOM 707 C C . ASP A 1 88 ? -22.043 4.086 11.275 1.00 98.00 88 ASP A C 1
ATOM 709 O O . ASP A 1 88 ? -22.955 4.783 11.726 1.00 98.00 88 ASP A O 1
ATOM 713 N N . ASN A 1 89 ? -22.293 2.964 10.601 1.00 97.25 89 ASN A N 1
ATOM 714 C CA . ASN A 1 89 ? -23.637 2.419 10.434 1.00 97.25 89 ASN A CA 1
ATOM 715 C C . ASN A 1 89 ? -23.599 0.910 10.131 1.00 97.25 89 ASN A C 1
ATOM 717 O O . ASN A 1 89 ? -22.550 0.274 10.115 1.00 97.25 89 ASN A O 1
ATOM 721 N N . ARG A 1 90 ? -24.763 0.320 9.832 1.00 95.94 90 ARG A N 1
ATOM 722 C CA . ARG A 1 90 ? -24.911 -1.119 9.532 1.00 95.94 90 ARG A CA 1
ATOM 723 C C . ARG A 1 90 ? -24.043 -1.662 8.384 1.00 95.94 90 ARG A C 1
ATOM 725 O O . ARG A 1 90 ? -23.953 -2.875 8.247 1.00 95.94 90 ARG A O 1
ATOM 732 N N . PHE A 1 91 ? -23.476 -0.805 7.535 1.00 95.25 91 PHE A N 1
ATOM 733 C CA . PHE A 1 91 ? -22.629 -1.205 6.408 1.00 95.25 91 PHE A CA 1
ATOM 734 C C . PHE A 1 91 ? -21.132 -1.116 6.723 1.00 95.25 91 PHE A C 1
ATOM 736 O O . PHE A 1 91 ? -20.348 -1.814 6.086 1.00 95.25 91 PHE A O 1
ATOM 743 N N . LEU A 1 92 ? -20.735 -0.269 7.678 1.00 96.06 92 LEU A N 1
ATOM 744 C CA . LEU A 1 92 ? -19.351 -0.113 8.115 1.00 96.06 92 LEU A CA 1
ATOM 745 C C . LEU A 1 92 ? -19.323 0.351 9.571 1.00 96.06 92 LEU A C 1
ATOM 747 O O . LEU A 1 92 ? -19.840 1.419 9.901 1.00 96.06 92 LEU A O 1
ATOM 751 N N . ARG A 1 93 ? -18.713 -0.471 10.422 1.00 97.88 93 ARG A N 1
ATOM 752 C CA . ARG A 1 93 ? -18.658 -0.286 11.872 1.00 97.88 93 ARG A CA 1
ATOM 753 C C . ARG A 1 93 ? -17.222 -0.004 12.275 1.00 97.88 93 ARG A C 1
ATOM 755 O O . ARG A 1 93 ? -16.346 -0.833 12.011 1.00 97.88 93 ARG A O 1
ATOM 762 N N . GLY A 1 94 ? -16.988 1.134 12.918 1.00 97.88 94 GLY A N 1
ATOM 763 C CA . GLY A 1 94 ? -15.658 1.542 13.364 1.00 97.88 94 GLY A CA 1
ATOM 764 C C . GLY A 1 94 ? -15.060 0.542 14.347 1.00 97.88 94 GLY A C 1
ATOM 765 O O . GLY A 1 94 ? -13.878 0.257 14.257 1.00 97.88 94 GLY A O 1
ATOM 766 N N . GLU A 1 95 ? -15.881 -0.113 15.174 1.00 98.00 95 GLU A N 1
ATOM 767 C CA . GLU A 1 95 ? -15.431 -1.134 16.136 1.00 98.00 95 GLU A CA 1
ATOM 768 C C . GLU A 1 95 ? -14.649 -2.298 15.495 1.00 98.00 95 GLU A C 1
ATOM 770 O O . GLU A 1 95 ? -13.849 -2.938 16.165 1.00 98.00 95 GLU A O 1
ATOM 775 N N . SER A 1 96 ? -14.840 -2.552 14.194 1.00 98.25 96 SER A N 1
ATOM 776 C CA . SER A 1 96 ? -14.101 -3.578 13.442 1.00 98.25 96 SER A CA 1
ATOM 777 C C . SER A 1 96 ? -12.774 -3.093 12.841 1.00 98.25 96 SER A C 1
ATOM 779 O O . SER A 1 96 ? -12.093 -3.856 12.153 1.00 98.25 96 SER A O 1
ATOM 781 N N . ILE A 1 97 ? -12.407 -1.834 13.075 1.00 98.75 97 ILE A N 1
ATOM 782 C CA . ILE A 1 97 ? -11.260 -1.155 12.478 1.00 98.75 97 ILE A CA 1
ATOM 783 C C . ILE A 1 97 ? -10.395 -0.573 13.595 1.00 98.75 97 ILE A C 1
ATOM 785 O O . ILE A 1 97 ? -10.867 0.236 14.394 1.00 98.75 97 ILE A O 1
ATOM 789 N N . ALA A 1 98 ? -9.115 -0.930 13.615 1.00 98.75 98 ALA A N 1
ATOM 790 C CA . ALA A 1 98 ? -8.117 -0.265 14.439 1.00 98.75 98 ALA A CA 1
ATOM 791 C C . ALA A 1 98 ? -7.329 0.756 13.614 1.00 98.75 98 ALA A C 1
ATOM 793 O O . ALA A 1 98 ? -6.896 0.462 12.498 1.00 98.75 98 ALA A O 1
ATOM 794 N N . ILE A 1 99 ? -7.101 1.945 14.172 1.00 98.50 99 ILE A N 1
ATOM 795 C CA . ILE A 1 99 ? -6.150 2.915 13.615 1.00 98.50 99 ILE A CA 1
ATOM 796 C C . ILE A 1 99 ? -4.840 2.742 14.376 1.00 98.50 99 ILE A C 1
ATOM 798 O O . ILE A 1 99 ? -4.734 3.178 15.521 1.00 98.50 99 ILE A O 1
ATOM 802 N N . ALA A 1 100 ? -3.852 2.086 13.764 1.00 98.19 100 ALA A N 1
ATOM 803 C CA . ALA A 1 100 ? -2.578 1.836 14.430 1.00 98.19 100 ALA A CA 1
ATOM 804 C C . ALA A 1 100 ? -1.794 3.134 14.635 1.00 98.19 100 ALA A C 1
ATOM 806 O O . ALA A 1 100 ? -1.294 3.388 15.725 1.00 98.19 100 ALA A O 1
ATOM 807 N N . GLY A 1 101 ? -1.725 3.975 13.602 1.00 97.81 101 GLY A N 1
ATOM 808 C CA . GLY A 1 101 ? -0.893 5.173 13.581 1.00 97.81 101 GLY A CA 1
ATOM 809 C C . GLY A 1 101 ? -0.031 5.218 12.337 1.00 97.81 101 GLY A C 1
ATOM 810 O O . GLY A 1 101 ? -0.501 4.863 11.255 1.00 97.81 101 GLY A O 1
ATOM 811 N N . THR A 1 102 ? 1.204 5.692 12.475 1.00 97.81 102 THR A N 1
ATOM 812 C CA . THR A 1 102 ? 2.089 5.924 11.329 1.00 97.81 102 THR A CA 1
ATOM 813 C C . THR A 1 102 ? 3.490 5.392 11.546 1.00 97.81 102 THR A C 1
ATOM 815 O O . THR A 1 102 ? 4.022 5.498 12.649 1.00 97.81 102 THR A O 1
ATOM 818 N N . VAL A 1 103 ? 4.138 4.950 10.470 1.00 97.44 103 VAL A N 1
ATOM 819 C CA . VAL A 1 103 ? 5.604 4.859 10.425 1.00 97.44 103 VAL A CA 1
ATOM 820 C C . VAL A 1 103 ? 6.193 6.261 10.605 1.00 97.44 103 VAL A C 1
ATOM 822 O O . VAL A 1 103 ? 5.700 7.238 10.034 1.00 97.44 103 VAL A O 1
ATOM 825 N N . THR A 1 104 ? 7.231 6.380 11.428 1.00 94.56 104 THR A N 1
ATOM 826 C CA . THR A 1 104 ? 7.863 7.663 11.733 1.00 94.56 104 THR A CA 1
ATOM 827 C C . THR A 1 104 ? 8.686 8.131 10.545 1.00 94.56 104 THR A C 1
ATOM 829 O O . THR A 1 104 ? 9.691 7.519 10.180 1.00 94.56 104 THR A O 1
ATOM 832 N N . THR A 1 105 ? 8.284 9.263 9.976 1.00 91.19 105 THR A N 1
ATOM 833 C CA . THR A 1 105 ? 8.970 9.917 8.852 1.00 91.19 105 THR A CA 1
ATOM 834 C C . THR A 1 105 ? 9.349 11.364 9.161 1.00 91.19 105 THR A C 1
ATOM 836 O O . THR A 1 105 ? 9.873 12.055 8.299 1.00 91.19 105 THR A O 1
ATOM 839 N N . ILE A 1 106 ? 9.076 11.855 10.377 1.00 84.56 106 ILE A N 1
ATOM 840 C CA . ILE A 1 106 ? 9.174 13.289 10.707 1.00 84.56 106 ILE A CA 1
ATOM 841 C C . ILE A 1 106 ? 10.613 13.818 10.683 1.00 84.56 106 ILE A C 1
ATOM 843 O O . ILE A 1 106 ? 10.820 15.011 10.495 1.00 84.56 106 ILE A O 1
ATOM 847 N N . ASP A 1 107 ? 11.585 12.944 10.939 1.00 82.31 107 ASP A N 1
ATOM 848 C CA . ASP A 1 107 ? 13.021 13.224 10.896 1.00 82.31 107 ASP A CA 1
ATOM 849 C C . ASP A 1 107 ? 13.631 12.949 9.519 1.00 82.31 107 ASP A C 1
ATOM 851 O O . ASP A 1 107 ? 14.830 13.146 9.328 1.00 82.31 107 ASP A O 1
ATOM 855 N N . LEU A 1 108 ? 12.826 12.472 8.569 1.00 77.19 108 LEU A N 1
ATOM 856 C CA . LEU A 1 108 ? 13.235 12.325 7.184 1.00 77.19 108 LEU A CA 1
ATOM 857 C C . LEU A 1 108 ? 12.864 13.613 6.438 1.00 77.19 108 LEU A C 1
ATOM 859 O O . LEU A 1 108 ? 11.797 14.184 6.683 1.00 77.19 108 LEU A O 1
ATOM 863 N N . PRO A 1 109 ? 13.741 14.114 5.557 1.00 70.25 109 PRO A N 1
ATOM 864 C CA . PRO A 1 109 ? 13.490 15.362 4.862 1.00 70.25 109 PRO A CA 1
ATOM 865 C C . PRO A 1 109 ? 12.253 15.243 3.966 1.00 70.25 109 PRO A C 1
ATOM 867 O O . PRO A 1 109 ? 12.070 14.267 3.241 1.00 70.25 109 PRO A O 1
ATOM 870 N N . ASP A 1 110 ? 11.418 16.282 3.990 1.00 61.41 110 ASP A N 1
ATOM 871 C CA . ASP A 1 110 ? 10.216 16.379 3.153 1.00 61.41 110 ASP A CA 1
ATOM 872 C C . ASP A 1 110 ? 10.514 16.573 1.670 1.00 61.41 110 ASP A C 1
ATOM 874 O O . ASP A 1 110 ? 9.662 16.334 0.815 1.00 61.41 110 ASP A O 1
ATOM 878 N N . GLN A 1 111 ? 11.712 17.067 1.383 1.00 58.75 111 GLN A N 1
ATOM 879 C CA . GLN A 1 111 ? 12.254 17.295 0.060 1.00 58.75 111 GLN A CA 1
ATOM 880 C C . GLN A 1 111 ? 13.743 16.982 0.155 1.00 58.75 111 GLN A C 1
ATOM 882 O O . GLN A 1 111 ? 14.450 17.573 0.972 1.00 58.75 111 GLN A O 1
ATOM 887 N N . VAL A 1 112 ? 14.237 16.096 -0.701 1.00 56.22 112 VAL A N 1
ATOM 888 C CA . VAL A 1 112 ? 15.638 16.206 -1.115 1.00 56.22 112 VAL A CA 1
ATOM 889 C C . VAL A 1 112 ? 15.706 17.472 -1.972 1.00 56.22 112 VAL A C 1
ATOM 891 O O . VAL A 1 112 ? 14.722 17.796 -2.642 1.00 56.22 112 VAL A O 1
ATOM 894 N N . ASN A 1 113 ? 16.801 18.236 -1.934 1.00 50.94 113 ASN A N 1
ATOM 895 C CA . ASN A 1 113 ? 16.977 19.397 -2.813 1.00 50.94 113 ASN A CA 1
ATOM 896 C C . ASN A 1 113 ? 17.056 18.928 -4.280 1.00 50.94 113 ASN A C 1
ATOM 898 O O . ASN A 1 113 ? 18.112 18.915 -4.897 1.00 50.94 113 ASN A O 1
ATOM 902 N N . ALA A 1 114 ? 15.914 18.576 -4.870 1.00 48.44 114 ALA A N 1
ATOM 903 C CA . ALA A 1 114 ? 15.770 18.153 -6.258 1.00 48.44 114 ALA A CA 1
ATOM 904 C C . ALA A 1 114 ? 15.963 19.317 -7.243 1.00 48.44 114 ALA A C 1
ATOM 906 O O . ALA A 1 114 ? 15.792 19.143 -8.446 1.00 48.44 114 ALA A O 1
ATOM 907 N N . LYS A 1 115 ? 16.310 20.514 -6.746 1.00 46.16 115 LYS A N 1
ATOM 908 C CA . LYS A 1 115 ? 16.585 21.685 -7.578 1.00 46.16 115 LYS A CA 1
ATOM 909 C C . LYS A 1 115 ? 17.738 21.458 -8.551 1.00 46.16 115 LYS A C 1
ATOM 911 O O . LYS A 1 115 ? 17.727 22.097 -9.596 1.00 46.16 115 LYS A O 1
ATOM 916 N N . ASP A 1 116 ? 18.648 20.526 -8.265 1.00 46.44 116 ASP A N 1
ATOM 917 C CA . ASP A 1 116 ? 19.892 20.462 -9.029 1.00 46.44 116 ASP A CA 1
ATOM 918 C C . ASP A 1 116 ? 20.065 19.206 -9.896 1.00 46.44 116 ASP A C 1
ATOM 920 O O . ASP A 1 116 ? 21.035 19.169 -10.651 1.00 46.44 116 ASP A O 1
ATOM 924 N N . TYR A 1 117 ? 19.158 18.207 -9.837 1.00 53.12 117 TYR A N 1
ATOM 925 C CA . TYR A 1 117 ? 19.264 16.927 -10.580 1.00 53.12 117 TYR A CA 1
ATOM 926 C C . TYR A 1 117 ? 20.707 16.368 -10.628 1.00 53.12 117 TYR A C 1
ATOM 928 O O . TYR A 1 117 ? 21.114 15.742 -11.608 1.00 53.12 117 TYR A O 1
ATOM 936 N N . GLN A 1 118 ? 21.510 16.636 -9.592 1.00 58.66 118 GLN A N 1
ATOM 937 C CA . GLN A 1 118 ? 22.890 16.177 -9.527 1.00 58.66 118 GLN A CA 1
ATOM 938 C C . GLN A 1 118 ? 22.880 14.687 -9.177 1.00 58.66 118 GLN A C 1
ATOM 940 O O . GLN A 1 118 ? 22.034 14.280 -8.377 1.00 58.66 118 GLN A O 1
ATOM 945 N N . PRO A 1 119 ? 23.801 13.882 -9.731 1.00 59.28 119 PRO A N 1
ATOM 946 C CA . PRO A 1 119 ? 23.916 12.460 -9.406 1.00 59.28 119 PRO A CA 1
ATOM 947 C C . PRO A 1 119 ? 23.904 12.177 -7.893 1.00 59.28 119 PRO A C 1
ATOM 949 O O . PRO A 1 119 ? 23.107 11.360 -7.442 1.00 59.28 119 PRO A O 1
ATOM 952 N N . ASP A 1 120 ? 24.664 12.950 -7.109 1.00 61.94 120 ASP A N 1
ATOM 953 C CA . ASP A 1 120 ? 24.784 12.798 -5.650 1.00 61.94 120 ASP A CA 1
ATOM 954 C C . ASP A 1 120 ? 23.440 12.944 -4.902 1.00 61.94 120 ASP A C 1
ATOM 956 O O . ASP A 1 120 ? 23.219 12.313 -3.871 1.00 61.94 120 ASP A O 1
ATOM 960 N N . ALA A 1 121 ? 22.494 13.729 -5.436 1.00 65.75 121 ALA A N 1
ATOM 961 C CA . ALA A 1 121 ? 21.181 13.919 -4.815 1.00 65.75 121 ALA A CA 1
ATOM 962 C C . ALA A 1 121 ? 20.284 12.669 -4.913 1.00 65.75 121 ALA A C 1
ATOM 964 O O . ALA A 1 121 ? 19.364 12.508 -4.107 1.00 65.75 121 ALA A O 1
ATOM 965 N N . PHE A 1 122 ? 20.528 11.787 -5.889 1.00 73.00 122 PHE A N 1
ATOM 966 C CA . PHE A 1 122 ? 19.791 10.528 -6.028 1.00 73.00 122 PHE A CA 1
ATOM 967 C C . PHE A 1 122 ? 20.322 9.447 -5.087 1.00 73.00 122 PHE A C 1
ATOM 969 O O . PHE A 1 122 ? 19.521 8.704 -4.525 1.00 73.00 122 PHE A O 1
ATOM 976 N N . ASP A 1 123 ? 21.631 9.410 -4.838 1.00 80.38 123 ASP A N 1
ATOM 977 C CA . ASP A 1 123 ? 22.226 8.479 -3.874 1.00 80.38 123 ASP A CA 1
ATOM 978 C C . ASP A 1 123 ? 21.729 8.753 -2.448 1.00 80.38 123 ASP A C 1
ATOM 980 O O . ASP A 1 123 ? 21.320 7.827 -1.741 1.00 80.38 123 ASP A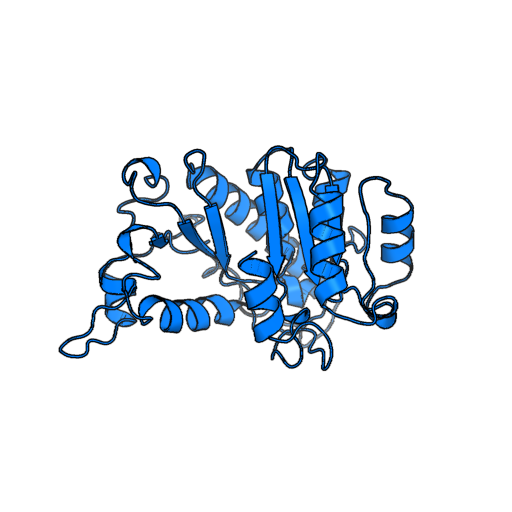 O 1
ATOM 984 N N . ASP A 1 124 ? 21.640 10.029 -2.059 1.00 81.56 124 ASP A N 1
ATOM 985 C CA . ASP A 1 124 ? 21.024 10.435 -0.791 1.00 81.56 124 ASP A CA 1
ATOM 986 C C . ASP A 1 124 ? 19.548 10.006 -0.712 1.00 81.56 124 ASP A C 1
ATOM 988 O O . ASP A 1 124 ? 19.084 9.514 0.322 1.00 81.56 124 ASP A O 1
ATOM 992 N N . ALA A 1 125 ? 18.794 10.144 -1.809 1.00 83.69 125 ALA A N 1
ATOM 993 C CA . ALA A 1 125 ? 17.398 9.716 -1.867 1.00 83.69 125 ALA A CA 1
ATOM 994 C C . ALA A 1 125 ? 17.260 8.188 -1.728 1.00 83.69 125 ALA A C 1
ATOM 996 O O . ALA A 1 125 ? 16.423 7.720 -0.954 1.00 83.69 125 ALA A O 1
ATOM 997 N N . HIS A 1 126 ? 18.108 7.405 -2.400 1.00 90.75 126 HIS A N 1
ATOM 998 C CA . HIS A 1 126 ? 18.148 5.944 -2.272 1.00 90.75 126 HIS A CA 1
ATOM 999 C C . HIS A 1 126 ? 18.499 5.496 -0.845 1.00 90.75 126 HIS A C 1
ATOM 1001 O O . HIS A 1 126 ? 17.901 4.549 -0.319 1.00 90.75 126 HIS A O 1
ATOM 1007 N N . ALA A 1 127 ? 19.435 6.187 -0.187 1.00 89.25 127 ALA A N 1
ATOM 1008 C CA . ALA A 1 127 ? 19.795 5.922 1.204 1.00 89.25 127 ALA A CA 1
ATOM 1009 C C . ALA A 1 127 ? 18.623 6.206 2.161 1.00 89.25 127 ALA A C 1
ATOM 1011 O O . ALA A 1 127 ? 18.360 5.421 3.076 1.00 89.25 127 ALA A O 1
ATOM 1012 N N . LEU A 1 128 ? 17.868 7.285 1.925 1.00 89.38 128 LEU A N 1
ATOM 1013 C CA . LEU A 1 128 ? 16.659 7.602 2.691 1.00 89.38 128 LEU A CA 1
ATOM 1014 C C . LEU A 1 128 ? 15.560 6.550 2.510 1.00 89.38 128 LEU A C 1
ATOM 1016 O O . LEU A 1 128 ? 14.952 6.150 3.505 1.00 89.38 128 LEU A O 1
ATOM 1020 N N . VAL A 1 129 ? 15.332 6.071 1.281 1.00 93.81 129 VAL A N 1
ATOM 1021 C CA . VAL A 1 129 ? 14.381 4.975 1.024 1.00 93.81 129 VAL A CA 1
ATOM 1022 C C . VAL A 1 129 ? 14.824 3.706 1.745 1.00 93.81 129 VAL A C 1
ATOM 1024 O O . VAL A 1 129 ? 14.010 3.081 2.410 1.00 93.81 129 VAL A O 1
ATOM 1027 N N . SER A 1 130 ? 16.112 3.367 1.719 1.00 94.38 130 SER A N 1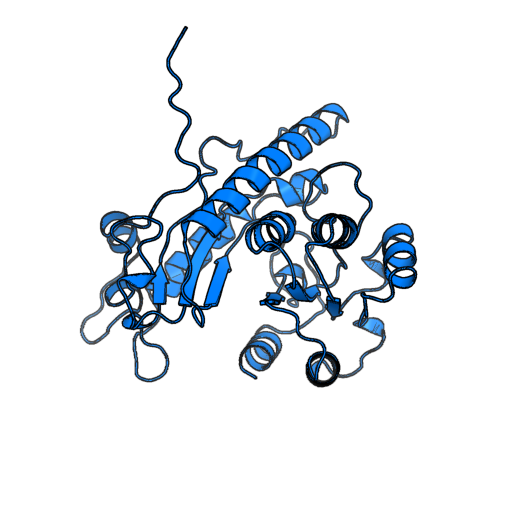
ATOM 1028 C CA . SER A 1 130 ? 16.624 2.180 2.420 1.00 94.38 130 SER A CA 1
ATOM 1029 C C . SER A 1 130 ? 16.428 2.273 3.942 1.00 94.38 130 SER A C 1
ATOM 1031 O O . SER A 1 130 ? 15.990 1.316 4.576 1.00 94.38 130 SER A O 1
ATOM 1033 N N . LYS A 1 131 ? 16.662 3.450 4.540 1.00 93.31 131 LYS A N 1
ATOM 1034 C CA . LYS A 1 131 ? 16.381 3.700 5.966 1.00 93.31 131 LYS A CA 1
ATOM 1035 C C . LYS A 1 131 ? 14.882 3.637 6.284 1.00 93.31 131 LYS A C 1
ATOM 1037 O O . LYS A 1 131 ? 14.497 3.215 7.374 1.00 93.31 131 LYS A O 1
ATOM 1042 N N . LEU A 1 132 ? 14.025 4.087 5.367 1.00 95.00 132 LEU A N 1
ATOM 1043 C CA . LEU A 1 132 ? 12.581 3.920 5.507 1.00 95.00 132 LEU A CA 1
ATOM 1044 C C . LEU A 1 132 ? 12.188 2.446 5.446 1.00 95.00 132 LEU A C 1
ATOM 1046 O O . LEU A 1 132 ? 11.378 2.030 6.269 1.00 95.00 132 LEU A O 1
ATOM 1050 N N . ASP A 1 133 ? 12.765 1.679 4.520 1.00 96.94 133 ASP A N 1
ATOM 1051 C CA . ASP A 1 133 ? 12.472 0.257 4.352 1.00 96.94 133 ASP A CA 1
ATOM 1052 C C . ASP A 1 133 ? 12.676 -0.493 5.683 1.00 96.94 133 ASP A C 1
ATOM 1054 O O . ASP A 1 133 ? 11.793 -1.238 6.105 1.00 96.94 133 ASP A O 1
ATOM 1058 N N . GLU A 1 134 ? 13.753 -0.202 6.422 1.00 96.31 134 GLU A N 1
ATOM 1059 C CA . GLU A 1 134 ? 13.989 -0.750 7.770 1.00 96.31 134 GLU A CA 1
ATOM 1060 C C . GLU A 1 134 ? 12.877 -0.390 8.772 1.00 96.31 134 GLU A C 1
ATOM 1062 O O . GLU A 1 134 ? 12.435 -1.233 9.557 1.00 96.31 134 GLU A O 1
ATOM 1067 N N . ARG A 1 135 ? 12.389 0.857 8.755 1.00 96.31 135 ARG A N 1
ATOM 1068 C CA . ARG A 1 135 ? 11.321 1.308 9.665 1.00 96.31 135 ARG A CA 1
ATOM 1069 C C . ARG A 1 135 ? 9.977 0.694 9.328 1.00 96.31 135 ARG A C 1
ATOM 1071 O O . ARG A 1 135 ? 9.243 0.332 10.243 1.00 96.31 135 ARG A O 1
ATOM 1078 N N . VAL A 1 136 ? 9.647 0.605 8.043 1.00 97.75 136 VAL A N 1
ATOM 1079 C CA . VAL A 1 136 ? 8.404 -0.015 7.576 1.00 97.75 136 VAL A CA 1
ATOM 1080 C C . VAL A 1 136 ? 8.425 -1.501 7.909 1.00 97.75 136 VAL A C 1
ATOM 1082 O O . VAL A 1 136 ? 7.450 -2.005 8.466 1.00 97.75 136 VAL A O 1
ATOM 1085 N N . GLU A 1 137 ? 9.547 -2.180 7.658 1.00 97.81 137 GLU A N 1
ATOM 1086 C CA . GLU A 1 137 ? 9.716 -3.589 8.003 1.00 97.81 137 GLU A CA 1
ATOM 1087 C C . GLU A 1 137 ? 9.499 -3.818 9.506 1.00 97.81 137 GLU A C 1
ATOM 1089 O O . GLU A 1 137 ? 8.683 -4.657 9.897 1.00 97.81 137 GLU A O 1
ATOM 1094 N N . GLN A 1 138 ? 10.176 -3.034 10.352 1.00 97.75 138 GLN A N 1
ATOM 1095 C CA . GLN A 1 138 ? 10.038 -3.123 11.806 1.00 97.75 138 GLN A CA 1
ATOM 1096 C C . GLN A 1 138 ? 8.603 -2.823 12.259 1.00 97.75 138 GLN A C 1
ATOM 1098 O O . GLN A 1 138 ? 8.036 -3.573 13.049 1.00 97.75 138 GLN A O 1
ATOM 1103 N N . ALA A 1 139 ? 7.982 -1.765 11.730 1.00 97.81 139 ALA A N 1
ATOM 1104 C CA . ALA A 1 139 ? 6.626 -1.368 12.091 1.00 97.81 139 ALA A CA 1
ATOM 1105 C C . ALA A 1 139 ? 5.595 -2.460 11.782 1.00 97.81 139 ALA A C 1
ATOM 1107 O O . ALA A 1 139 ? 4.742 -2.747 12.623 1.00 97.81 139 ALA A O 1
ATOM 1108 N N . VAL A 1 140 ? 5.682 -3.084 10.604 1.00 97.75 140 VAL A N 1
ATOM 1109 C CA . VAL A 1 140 ? 4.768 -4.161 10.195 1.00 97.75 140 VAL A CA 1
ATOM 1110 C C . VAL A 1 140 ? 4.975 -5.414 11.047 1.00 97.75 140 VAL A C 1
ATOM 1112 O O . VAL A 1 140 ? 3.987 -6.004 11.484 1.00 97.75 140 VAL A O 1
ATOM 1115 N N . ARG A 1 141 ? 6.224 -5.795 11.351 1.00 97.50 141 ARG A N 1
ATOM 1116 C CA . ARG A 1 141 ? 6.514 -6.923 12.257 1.00 97.50 141 ARG A CA 1
ATOM 1117 C C . ARG A 1 141 ? 5.964 -6.669 13.661 1.00 97.50 141 ARG A C 1
ATOM 1119 O O . ARG A 1 141 ? 5.270 -7.520 14.215 1.00 97.50 141 ARG A O 1
ATOM 1126 N N . ASP A 1 142 ? 6.206 -5.478 14.203 1.00 97.94 142 ASP A N 1
ATOM 1127 C CA . ASP A 1 142 ? 5.826 -5.123 15.572 1.00 97.94 142 ASP A CA 1
ATOM 1128 C C . ASP A 1 142 ? 4.321 -4.896 15.743 1.00 97.94 142 ASP A C 1
ATOM 1130 O O . ASP A 1 142 ? 3.827 -4.933 16.870 1.00 97.94 142 ASP A O 1
ATOM 1134 N N . LEU A 1 143 ? 3.559 -4.708 14.654 1.00 97.38 143 LEU A N 1
ATOM 1135 C CA . LEU A 1 143 ? 2.092 -4.728 14.726 1.00 97.38 143 LEU A CA 1
ATOM 1136 C C . LEU A 1 143 ? 1.560 -6.081 15.208 1.00 97.38 143 LEU A C 1
ATOM 1138 O O . LEU A 1 143 ? 0.458 -6.112 15.761 1.00 97.38 143 LEU A O 1
ATOM 1142 N N . ASN A 1 144 ? 2.325 -7.163 15.009 1.00 95.44 144 ASN A N 1
ATOM 1143 C CA . ASN A 1 144 ? 2.016 -8.509 15.486 1.00 95.44 144 ASN A CA 1
ATOM 1144 C C . ASN A 1 144 ? 0.557 -8.906 15.187 1.00 95.44 144 ASN A C 1
ATOM 1146 O O . ASN A 1 144 ? -0.235 -9.210 16.085 1.00 95.44 144 ASN A O 1
ATOM 1150 N N . LEU A 1 145 ? 0.188 -8.802 13.908 1.00 96.31 145 LEU A N 1
ATOM 1151 C CA . LEU A 1 145 ? -1.187 -8.976 13.453 1.00 96.31 145 LEU A CA 1
ATOM 1152 C C . LEU A 1 145 ? -1.669 -10.415 13.694 1.00 96.31 145 LEU A C 1
ATOM 1154 O O . LEU A 1 145 ? -0.997 -11.358 13.271 1.00 96.31 145 LEU A O 1
ATOM 1158 N N . PRO A 1 146 ? -2.837 -10.606 14.332 1.00 95.50 146 PRO A N 1
ATOM 1159 C CA . PRO A 1 146 ? -3.467 -11.916 14.417 1.00 95.50 146 PRO A CA 1
ATOM 1160 C C . PRO A 1 146 ? -3.841 -12.466 13.037 1.00 95.50 146 PRO A C 1
ATOM 1162 O O . PRO A 1 146 ? -4.130 -11.714 12.104 1.00 95.50 146 PRO A O 1
ATOM 1165 N N . GLU A 1 147 ? -3.913 -13.791 12.927 1.00 93.00 147 GLU A N 1
ATOM 1166 C CA . GLU A 1 147 ? -4.417 -14.454 11.724 1.00 93.00 147 GLU A CA 1
ATOM 1167 C C . GLU A 1 147 ? -5.843 -13.979 11.386 1.00 93.00 147 GLU A C 1
ATOM 1169 O O . GLU A 1 147 ? -6.688 -13.798 12.265 1.00 93.00 147 GLU A O 1
ATOM 1174 N N . GLY A 1 148 ? -6.107 -13.746 10.098 1.00 93.38 148 GLY A N 1
ATOM 1175 C CA . GLY A 1 148 ? -7.396 -13.253 9.606 1.00 93.38 148 GLY A CA 1
ATOM 1176 C C . GLY A 1 148 ? -7.612 -11.740 9.735 1.00 93.38 148 GLY A C 1
ATOM 1177 O O . GLY A 1 148 ? -8.595 -11.231 9.192 1.00 93.38 148 GLY A O 1
ATOM 1178 N N . VAL A 1 149 ? -6.708 -11.001 10.389 1.00 97.38 149 VAL A N 1
ATOM 1179 C CA . VAL A 1 149 ? -6.737 -9.530 10.409 1.00 97.38 149 VAL A CA 1
ATOM 1180 C C . VAL A 1 149 ? -6.060 -8.982 9.155 1.00 97.38 149 VAL A C 1
ATOM 1182 O O . VAL A 1 149 ? -4.921 -9.317 8.844 1.00 97.38 149 VAL A O 1
ATOM 1185 N N . THR A 1 150 ? -6.757 -8.105 8.435 1.00 97.44 150 THR A N 1
ATOM 1186 C CA . THR A 1 150 ? -6.241 -7.473 7.215 1.00 97.44 150 THR A CA 1
ATOM 1187 C C . THR A 1 150 ? -5.528 -6.162 7.543 1.00 97.44 150 THR A C 1
ATOM 1189 O O . THR A 1 150 ? -6.116 -5.257 8.142 1.00 97.44 150 THR A O 1
ATOM 1192 N N . LEU A 1 151 ? -4.273 -6.034 7.113 1.00 98.12 151 LEU A N 1
ATOM 1193 C CA . LEU A 1 151 ? -3.542 -4.769 7.139 1.00 98.12 151 LEU A CA 1
ATOM 1194 C C . LEU A 1 151 ? -3.947 -3.906 5.940 1.00 98.12 151 LEU A C 1
ATOM 1196 O O . LEU A 1 151 ? -3.871 -4.353 4.799 1.00 98.12 151 LEU A O 1
ATOM 1200 N N . ILE A 1 152 ? -4.338 -2.662 6.197 1.00 98.25 152 ILE A N 1
ATOM 1201 C CA . ILE A 1 152 ? -4.592 -1.643 5.180 1.00 98.25 152 ILE A CA 1
ATOM 1202 C C . ILE A 1 152 ? -3.531 -0.561 5.351 1.00 98.25 152 ILE A C 1
ATOM 1204 O O . ILE A 1 152 ? -3.521 0.155 6.354 1.00 98.25 152 ILE A O 1
ATOM 1208 N N . VAL A 1 153 ? -2.639 -0.440 4.373 1.00 98.25 153 VAL A N 1
ATOM 1209 C CA . VAL A 1 153 ? -1.581 0.573 4.378 1.00 98.25 153 VAL A CA 1
ATOM 1210 C C . VAL A 1 153 ? -1.988 1.746 3.495 1.00 98.25 153 VAL A C 1
ATOM 1212 O O . VAL A 1 153 ? -2.486 1.548 2.392 1.00 98.25 153 VAL A O 1
ATOM 1215 N N . ILE A 1 154 ? -1.802 2.970 3.989 1.00 97.44 154 ILE A N 1
ATOM 1216 C CA . ILE A 1 154 ? -2.137 4.203 3.273 1.00 97.44 154 ILE A CA 1
ATOM 1217 C C . ILE A 1 154 ? -0.906 5.115 3.192 1.00 97.44 154 ILE A C 1
ATOM 1219 O O . ILE A 1 154 ? -0.400 5.592 4.214 1.00 97.44 154 ILE A O 1
ATOM 1223 N N . GLY A 1 155 ? -0.490 5.427 1.963 1.00 81.12 155 GLY A N 1
ATOM 1224 C CA . GLY A 1 155 ? 0.724 6.194 1.659 1.00 81.12 155 GLY A CA 1
ATOM 1225 C C . GLY A 1 155 ? 2.002 5.361 1.831 1.00 81.12 155 GLY A C 1
ATOM 1226 O O . GLY A 1 155 ? 1.944 4.236 2.316 1.00 81.12 155 GLY A O 1
ATOM 1227 N N . GLY A 1 156 ? 3.189 5.855 1.485 1.00 87.75 156 GLY A N 1
ATOM 1228 C CA . GLY A 1 156 ? 3.495 7.040 0.685 1.00 87.75 156 GLY A CA 1
ATOM 1229 C C . GLY A 1 156 ? 3.654 6.632 -0.770 1.00 87.75 156 GLY A C 1
ATOM 1230 O O . GLY A 1 156 ? 2.653 6.364 -1.422 1.00 87.75 156 GLY A O 1
ATOM 1231 N N . GLY A 1 157 ? 4.882 6.583 -1.280 1.00 92.56 157 GLY A N 1
ATOM 1232 C CA . GLY A 1 157 ? 5.147 6.016 -2.598 1.00 92.56 157 GLY A CA 1
ATOM 1233 C C . GLY A 1 157 ? 5.086 4.489 -2.623 1.00 92.56 157 GLY A C 1
ATOM 1234 O O . GLY A 1 157 ? 5.095 3.816 -1.587 1.00 92.56 157 GLY A O 1
ATOM 1235 N N . HIS A 1 158 ? 5.089 3.939 -3.835 1.00 94.62 158 HIS A N 1
ATOM 1236 C CA . HIS A 1 158 ? 4.988 2.499 -4.075 1.00 94.62 158 HIS A CA 1
ATOM 1237 C C . HIS A 1 158 ? 6.198 1.701 -3.536 1.00 94.62 158 HIS A C 1
ATOM 1239 O O . HIS A 1 158 ? 6.104 0.510 -3.244 1.00 94.62 158 HIS A O 1
ATOM 1245 N N . ASN A 1 159 ? 7.328 2.367 -3.253 1.00 96.00 159 ASN A N 1
ATOM 1246 C CA . ASN A 1 159 ? 8.525 1.773 -2.635 1.00 96.00 159 ASN A CA 1
ATOM 1247 C C . ASN A 1 159 ? 8.219 0.984 -1.356 1.00 96.00 159 ASN A C 1
ATOM 1249 O O . ASN A 1 159 ? 8.914 0.008 -1.078 1.00 96.00 159 ASN A O 1
ATOM 1253 N N . ASN A 1 160 ? 7.184 1.388 -0.613 1.00 96.94 160 ASN A N 1
ATOM 1254 C CA . ASN A 1 160 ? 6.775 0.765 0.643 1.00 96.94 160 ASN A CA 1
ATOM 1255 C C . ASN A 1 160 ? 6.308 -0.687 0.481 1.00 96.94 160 ASN A C 1
ATOM 1257 O O . ASN A 1 160 ? 6.339 -1.440 1.453 1.00 96.94 160 ASN A O 1
ATOM 1261 N N . ALA A 1 161 ? 5.923 -1.118 -0.724 1.00 97.00 161 ALA A N 1
ATOM 1262 C CA . ALA A 1 161 ? 5.500 -2.494 -0.964 1.00 97.00 161 ALA A CA 1
ATOM 1263 C C . ALA A 1 161 ? 6.616 -3.513 -0.654 1.00 97.00 161 ALA A C 1
ATOM 1265 O O . ALA A 1 161 ? 6.344 -4.569 -0.080 1.00 97.00 161 ALA A O 1
ATOM 1266 N N . TYR A 1 162 ? 7.880 -3.185 -0.955 1.00 97.81 162 TYR A N 1
ATOM 1267 C CA . TYR A 1 162 ? 9.028 -4.060 -0.681 1.00 97.81 162 TYR A CA 1
ATOM 1268 C C . TYR A 1 162 ? 9.218 -4.376 0.814 1.00 97.81 162 TYR A C 1
ATOM 1270 O O . TYR A 1 162 ? 9.156 -5.556 1.170 1.00 97.81 162 TYR A O 1
ATOM 1278 N N . PRO A 1 163 ? 9.408 -3.391 1.716 1.00 97.69 163 PRO A N 1
ATOM 1279 C CA . PRO A 1 163 ? 9.600 -3.677 3.135 1.00 97.69 163 PRO A CA 1
ATOM 1280 C C . PRO A 1 163 ? 8.365 -4.300 3.799 1.00 97.69 163 PRO A C 1
ATOM 1282 O O . PRO A 1 163 ? 8.517 -5.067 4.748 1.00 97.69 163 PRO A O 1
ATOM 1285 N N . ILE A 1 164 ? 7.152 -4.041 3.289 1.00 97.56 164 ILE A N 1
ATOM 1286 C CA . ILE A 1 164 ? 5.934 -4.728 3.747 1.00 97.56 164 ILE A CA 1
ATOM 1287 C C . ILE A 1 164 ? 6.019 -6.222 3.419 1.00 97.56 164 ILE A C 1
ATOM 1289 O O . ILE A 1 164 ? 5.874 -7.048 4.317 1.00 97.56 164 ILE A O 1
ATOM 1293 N N . MET A 1 165 ? 6.305 -6.590 2.165 1.00 96.69 165 MET A N 1
ATOM 1294 C CA . MET A 1 165 ? 6.467 -8.000 1.780 1.00 96.69 165 MET A CA 1
ATOM 1295 C C . MET A 1 165 ? 7.607 -8.672 2.552 1.00 96.69 165 MET A C 1
ATOM 1297 O O . MET A 1 165 ? 7.460 -9.795 3.032 1.00 96.69 165 MET A O 1
ATOM 1301 N N . LYS A 1 166 ? 8.721 -7.962 2.741 1.00 97.12 166 LYS A N 1
ATOM 1302 C CA . LYS A 1 166 ? 9.858 -8.435 3.535 1.00 97.12 166 LYS A CA 1
ATOM 1303 C C . LYS A 1 166 ? 9.486 -8.699 4.999 1.00 97.12 166 LYS A C 1
ATOM 1305 O O . LYS A 1 166 ? 9.923 -9.700 5.564 1.00 97.12 166 LYS A O 1
ATOM 1310 N N . ALA A 1 167 ? 8.651 -7.855 5.608 1.00 96.69 167 ALA A N 1
ATOM 1311 C CA . ALA A 1 167 ? 8.149 -8.062 6.968 1.00 96.69 167 ALA A CA 1
ATOM 1312 C C . ALA A 1 167 ? 7.269 -9.311 7.103 1.00 96.69 167 ALA A C 1
ATOM 1314 O O . ALA A 1 167 ? 7.322 -9.982 8.134 1.00 96.69 167 ALA A O 1
ATOM 1315 N N . LEU A 1 168 ? 6.495 -9.639 6.063 1.00 91.75 168 LEU A N 1
ATOM 1316 C CA . LEU A 1 168 ? 5.681 -10.860 5.999 1.00 91.75 168 LEU A CA 1
ATOM 1317 C C . LEU A 1 168 ? 6.536 -12.128 5.820 1.00 91.75 168 LEU A C 1
ATOM 1319 O O . LEU A 1 168 ? 6.079 -13.239 6.087 1.00 91.75 168 LEU A O 1
ATOM 1323 N N . GLY A 1 169 ? 7.795 -11.980 5.408 1.00 85.75 169 GLY A N 1
ATOM 1324 C CA . GLY A 1 169 ? 8.759 -13.067 5.318 1.00 85.75 169 GLY A CA 1
ATOM 1325 C C . GLY A 1 169 ? 8.745 -13.750 3.959 1.00 85.75 169 GLY A C 1
ATOM 1326 O O . GLY A 1 169 ? 9.678 -13.555 3.198 1.00 85.75 169 GLY A O 1
ATOM 1327 N N . LYS A 1 170 ? 7.754 -14.590 3.650 1.00 83.88 170 LYS A N 1
ATOM 1328 C CA . LYS A 1 170 ? 7.637 -15.295 2.355 1.00 83.88 170 LYS A CA 1
ATOM 1329 C C . LYS A 1 170 ? 6.177 -15.569 2.026 1.00 83.88 170 LYS A C 1
ATOM 1331 O O . LYS A 1 170 ? 5.327 -15.542 2.913 1.00 83.88 170 LYS A O 1
ATOM 1336 N N . GLY A 1 171 ? 5.896 -15.904 0.770 1.00 85.12 171 GLY A N 1
ATOM 1337 C CA . GLY A 1 171 ? 4.567 -16.360 0.385 1.00 85.12 171 GLY A CA 1
ATOM 1338 C C . GLY A 1 171 ? 3.619 -15.256 -0.065 1.00 85.12 171 GLY A C 1
ATOM 1339 O O . GLY A 1 171 ? 2.411 -15.471 -0.050 1.00 85.12 171 GLY A O 1
ATOM 1340 N N . ALA A 1 172 ? 4.112 -14.066 -0.419 1.00 94.44 172 ALA A N 1
ATOM 1341 C CA . ALA A 1 172 ? 3.245 -13.009 -0.926 1.00 94.44 172 ALA A CA 1
ATOM 1342 C C . ALA A 1 172 ? 2.874 -13.275 -2.391 1.00 94.44 172 ALA A C 1
ATOM 1344 O O . ALA A 1 172 ? 3.736 -13.384 -3.259 1.00 94.44 172 ALA A O 1
ATOM 1345 N N . THR A 1 173 ? 1.582 -13.363 -2.679 1.00 96.94 173 THR A N 1
ATOM 1346 C CA . THR A 1 173 ? 1.032 -13.191 -4.024 1.00 96.94 173 THR A CA 1
ATOM 1347 C C . THR A 1 173 ? 0.491 -11.778 -4.121 1.00 96.94 173 THR A C 1
ATOM 1349 O O . THR A 1 173 ? -0.341 -11.398 -3.300 1.00 96.94 173 THR A O 1
ATOM 1352 N N . VAL A 1 174 ? 0.955 -10.995 -5.089 1.00 97.31 174 VAL A N 1
ATOM 1353 C CA . VAL A 1 174 ? 0.558 -9.589 -5.225 1.00 97.31 174 VAL A CA 1
ATOM 1354 C C . VAL A 1 174 ? -0.215 -9.376 -6.515 1.00 97.31 174 VAL A C 1
ATOM 1356 O O . VAL A 1 174 ? 0.244 -9.767 -7.584 1.00 97.31 174 VAL A O 1
ATOM 1359 N N . VAL A 1 175 ? -1.365 -8.717 -6.410 1.00 97.50 175 VAL A N 1
ATOM 1360 C CA . VAL A 1 175 ? -2.066 -8.105 -7.539 1.00 97.50 175 VAL A CA 1
ATOM 1361 C C . VAL A 1 175 ? -1.872 -6.601 -7.437 1.00 97.50 175 VAL A C 1
ATOM 1363 O O . VAL A 1 175 ? -2.284 -6.013 -6.438 1.00 97.50 175 VAL A O 1
ATOM 1366 N N . ASN A 1 176 ? -1.251 -6.005 -8.450 1.00 97.38 176 ASN A N 1
ATOM 1367 C CA . ASN A 1 176 ? -0.975 -4.572 -8.509 1.00 97.38 176 ASN A CA 1
ATOM 1368 C C . ASN A 1 176 ? -1.788 -3.933 -9.637 1.00 97.38 176 ASN A C 1
ATOM 1370 O O . ASN A 1 176 ? -1.620 -4.327 -10.790 1.00 97.38 176 ASN A O 1
ATOM 1374 N N . VAL A 1 177 ? -2.679 -2.996 -9.309 1.00 96.25 177 VAL A N 1
ATOM 1375 C CA . VAL A 1 177 ? -3.449 -2.231 -10.298 1.00 96.25 177 VAL A CA 1
ATOM 1376 C C . VAL A 1 177 ? -2.756 -0.896 -10.552 1.00 96.25 177 VAL A C 1
ATOM 1378 O O . VAL A 1 177 ? -2.994 0.076 -9.840 1.00 96.25 177 VAL A O 1
ATOM 1381 N N . ASP A 1 178 ? -1.932 -0.850 -11.593 1.00 96.25 178 ASP A N 1
ATOM 1382 C CA . ASP A 1 178 ? -1.020 0.263 -11.865 1.00 96.25 178 ASP A CA 1
ATOM 1383 C C . ASP A 1 178 ? -0.692 0.300 -13.368 1.00 96.25 178 ASP A C 1
ATOM 1385 O O . ASP A 1 178 ? -0.525 -0.757 -13.985 1.00 96.25 178 ASP A O 1
ATOM 1389 N N . PRO A 1 179 ? -0.611 1.477 -14.014 1.00 95.75 179 PRO A N 1
ATOM 1390 C CA . PRO A 1 179 ? -0.091 1.579 -15.371 1.00 95.75 179 PRO A CA 1
ATOM 1391 C C . PRO A 1 179 ? 1.408 1.244 -15.469 1.00 95.75 179 PRO A C 1
ATOM 1393 O O . PRO A 1 179 ? 1.886 0.927 -16.565 1.00 95.75 179 PRO A O 1
ATOM 1396 N N . HIS A 1 180 ? 2.153 1.281 -14.367 1.00 96.75 180 HIS A N 1
ATOM 1397 C CA . HIS A 1 180 ? 3.552 0.883 -14.264 1.00 96.75 180 HIS A CA 1
ATOM 1398 C C . HIS A 1 180 ? 3.683 -0.494 -13.611 1.00 96.75 180 HIS A C 1
ATOM 1400 O O . HIS A 1 180 ? 2.943 -0.884 -12.719 1.00 96.75 180 HIS A O 1
ATOM 1406 N N . ALA A 1 181 ? 4.672 -1.259 -14.054 1.00 96.69 181 ALA A N 1
ATOM 1407 C CA . ALA A 1 181 ? 4.980 -2.551 -13.464 1.00 96.69 181 ALA A CA 1
ATOM 1408 C C . ALA A 1 181 ? 5.761 -2.448 -12.156 1.00 96.69 181 ALA A C 1
ATOM 1410 O O . ALA A 1 181 ? 5.875 -3.450 -11.449 1.00 96.69 181 ALA A O 1
ATOM 1411 N N . ASP A 1 182 ? 6.370 -1.291 -11.882 1.00 97.50 182 ASP A N 1
ATOM 1412 C CA . ASP A 1 182 ? 7.216 -1.057 -10.711 1.00 97.50 182 ASP A CA 1
ATOM 1413 C C . ASP A 1 182 ? 8.276 -2.149 -10.485 1.00 97.50 182 ASP A C 1
ATOM 1415 O O . ASP A 1 182 ? 8.614 -2.580 -9.375 1.00 97.50 182 ASP A O 1
ATOM 1419 N N . TYR A 1 183 ? 8.833 -2.568 -11.622 1.00 98.19 183 TYR A N 1
ATOM 1420 C CA . TYR A 1 183 ? 9.770 -3.672 -11.779 1.00 98.19 183 TYR A CA 1
ATOM 1421 C C . TYR A 1 183 ? 11.092 -3.237 -12.435 1.00 98.19 183 TYR A C 1
ATOM 1423 O O . TYR A 1 183 ? 11.765 -4.041 -13.076 1.00 98.19 183 TYR A O 1
ATOM 1431 N N . ARG A 1 184 ? 11.463 -1.955 -12.303 1.00 97.94 184 ARG A N 1
ATOM 1432 C CA . ARG A 1 184 ? 12.716 -1.405 -12.850 1.00 97.94 184 ARG A CA 1
ATOM 1433 C C . ARG A 1 184 ? 13.950 -2.050 -12.211 1.00 97.94 184 ARG A C 1
ATOM 1435 O O . ARG A 1 184 ? 13.880 -2.605 -11.110 1.00 97.94 184 ARG A O 1
ATOM 1442 N N . ALA A 1 185 ? 15.092 -1.895 -12.878 1.00 97.25 185 ALA A N 1
ATOM 1443 C CA . ALA A 1 185 ? 16.408 -2.264 -12.372 1.00 97.25 185 ALA A CA 1
ATOM 1444 C C . ALA A 1 185 ? 16.687 -1.819 -10.917 1.00 97.25 185 ALA A C 1
ATOM 1446 O O . ALA A 1 185 ? 16.183 -0.815 -10.401 1.00 97.25 185 ALA A O 1
ATOM 1447 N N . LYS A 1 186 ? 17.557 -2.581 -10.245 1.00 95.75 186 LYS A N 1
ATOM 1448 C CA . LYS A 1 186 ? 17.977 -2.356 -8.852 1.00 95.75 186 LYS A CA 1
ATOM 1449 C C . LYS A 1 186 ? 19.140 -1.362 -8.752 1.00 95.75 186 LYS A C 1
ATOM 1451 O O . LYS A 1 186 ? 20.205 -1.684 -8.233 1.00 95.75 186 LYS A O 1
ATOM 1456 N N . GLU A 1 187 ? 18.927 -0.158 -9.269 1.00 92.75 187 GLU A N 1
ATOM 1457 C CA . GLU A 1 187 ? 19.899 0.953 -9.303 1.00 92.75 187 GLU A CA 1
ATOM 1458 C C . GLU A 1 187 ? 19.967 1.774 -8.001 1.00 92.75 187 GLU A C 1
ATOM 1460 O O . GLU A 1 187 ? 20.695 2.757 -7.903 1.00 92.75 187 GLU A O 1
ATOM 1465 N N . GLY A 1 188 ? 19.217 1.338 -6.990 1.00 94.38 188 GLY A N 1
ATOM 1466 C CA . GLY A 1 188 ? 18.9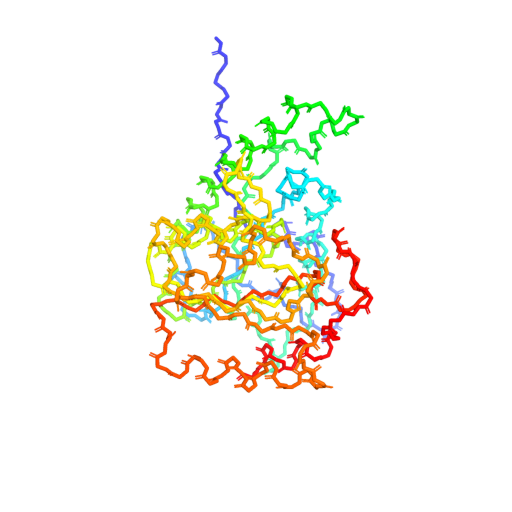56 2.042 -5.742 1.00 94.38 188 GLY A CA 1
ATOM 1467 C C . GLY A 1 188 ? 17.480 1.896 -5.376 1.00 94.38 188 GLY A C 1
ATOM 1468 O O . GLY A 1 188 ? 16.632 1.717 -6.250 1.00 94.38 188 GLY A O 1
ATOM 1469 N N . ARG A 1 189 ? 17.139 1.904 -4.083 1.00 96.06 189 ARG A N 1
ATOM 1470 C CA . ARG A 1 189 ? 15.738 1.747 -3.657 1.00 96.06 189 ARG A CA 1
ATOM 1471 C C . ARG A 1 189 ? 14.931 2.993 -4.023 1.00 96.06 189 ARG A C 1
ATOM 1473 O O . ARG A 1 189 ? 15.277 4.093 -3.604 1.00 96.06 189 ARG A O 1
ATOM 1480 N N . HIS A 1 190 ? 13.830 2.815 -4.747 1.00 95.38 190 HIS A N 1
ATOM 1481 C CA . HIS A 1 190 ? 12.899 3.890 -5.094 1.00 95.38 190 HIS A CA 1
ATOM 1482 C C . HIS A 1 190 ? 11.492 3.336 -5.380 1.00 95.38 190 HIS A C 1
ATOM 1484 O O . HIS A 1 190 ? 11.239 2.139 -5.243 1.00 95.38 190 HIS A O 1
ATOM 1490 N N . SER A 1 191 ? 10.547 4.202 -5.757 1.00 95.00 191 SER A N 1
ATOM 1491 C CA . SER A 1 191 ? 9.146 3.801 -5.994 1.00 95.00 191 SER A CA 1
ATOM 1492 C C . SER A 1 191 ? 8.958 2.822 -7.150 1.00 95.00 191 SER A C 1
ATOM 1494 O O . SER A 1 191 ? 8.174 1.911 -6.998 1.00 95.00 191 SER A O 1
ATOM 1496 N N . GLY A 1 192 ? 9.718 2.937 -8.243 1.00 96.94 192 GLY A N 1
ATOM 1497 C CA . GLY A 1 192 ? 9.525 2.091 -9.430 1.00 96.94 192 GLY A CA 1
ATOM 1498 C C . GLY A 1 192 ? 10.208 0.717 -9.437 1.00 96.94 192 GLY A C 1
ATOM 1499 O O . GLY A 1 192 ? 10.334 0.126 -10.507 1.00 96.94 192 GLY A O 1
ATOM 1500 N N . ASN A 1 193 ? 10.741 0.232 -8.311 1.00 98.00 193 ASN A N 1
ATOM 1501 C CA . ASN A 1 193 ? 11.369 -1.097 -8.238 1.00 98.00 193 ASN A CA 1
ATOM 1502 C C . ASN A 1 193 ? 11.062 -1.963 -6.989 1.00 98.00 193 ASN A C 1
ATOM 1504 O O . ASN A 1 193 ? 11.826 -2.896 -6.732 1.00 98.00 193 ASN A O 1
ATOM 1508 N N . PRO A 1 194 ? 10.010 -1.739 -6.172 1.00 97.94 194 PRO A N 1
ATOM 1509 C CA . PRO A 1 194 ? 9.747 -2.564 -4.991 1.00 97.94 194 PRO A CA 1
ATOM 1510 C C . PRO A 1 194 ? 9.554 -4.044 -5.344 1.00 97.94 194 PRO A C 1
ATOM 1512 O O . PRO A 1 194 ? 10.081 -4.921 -4.655 1.00 97.94 194 PRO A O 1
ATOM 1515 N N . PHE A 1 195 ? 8.853 -4.331 -6.442 1.00 98.06 195 PHE A N 1
ATOM 1516 C CA . PHE A 1 195 ? 8.514 -5.696 -6.835 1.00 98.06 195 PHE A CA 1
ATOM 1517 C C . PHE A 1 195 ? 9.716 -6.454 -7.397 1.00 98.06 195 PHE A C 1
ATOM 1519 O O . PHE A 1 195 ? 9.827 -7.661 -7.179 1.00 98.06 195 PHE A O 1
ATOM 1526 N N . ARG A 1 196 ? 10.666 -5.762 -8.044 1.00 98.00 196 ARG A N 1
ATOM 1527 C CA . ARG A 1 196 ? 11.919 -6.379 -8.510 1.00 98.00 196 ARG A CA 1
ATOM 1528 C C . ARG A 1 196 ? 12.765 -6.865 -7.340 1.00 98.00 196 ARG A C 1
ATOM 1530 O O . ARG A 1 196 ? 13.211 -8.010 -7.346 1.00 98.00 196 ARG A O 1
ATOM 1537 N N . TYR A 1 197 ? 12.920 -6.032 -6.310 1.00 97.94 197 TYR A N 1
ATOM 1538 C CA . TYR A 1 197 ? 13.617 -6.423 -5.082 1.00 97.94 197 TYR A CA 1
ATOM 1539 C C . TYR A 1 197 ? 12.904 -7.582 -4.375 1.00 97.94 197 TYR A C 1
ATOM 1541 O O . TYR A 1 197 ? 13.542 -8.582 -4.057 1.00 97.94 197 TYR A O 1
ATOM 1549 N N . ALA A 1 198 ? 11.583 -7.498 -4.186 1.00 97.44 198 ALA A N 1
ATOM 1550 C CA . ALA A 1 198 ? 10.828 -8.551 -3.506 1.00 97.44 198 ALA A CA 1
ATOM 1551 C C . ALA A 1 198 ? 10.883 -9.903 -4.241 1.00 97.44 198 ALA A C 1
ATOM 1553 O O . ALA A 1 198 ? 11.014 -10.947 -3.597 1.00 97.44 198 ALA A O 1
ATOM 1554 N N . MET A 1 199 ? 10.811 -9.894 -5.577 1.00 96.94 199 MET A N 1
ATOM 1555 C CA . MET A 1 199 ? 10.863 -11.109 -6.395 1.00 96.94 199 MET A CA 1
ATOM 1556 C C . MET A 1 199 ? 12.242 -11.778 -6.360 1.00 96.94 199 MET A C 1
ATOM 1558 O O . MET A 1 199 ? 12.334 -12.996 -6.180 1.00 96.94 199 MET A O 1
ATOM 1562 N N . GLU A 1 200 ? 13.313 -10.997 -6.530 1.00 96.44 200 GLU A N 1
ATOM 1563 C CA . GLU A 1 200 ? 14.682 -11.526 -6.566 1.00 96.44 200 GLU A CA 1
ATOM 1564 C C . GLU A 1 200 ? 15.186 -11.968 -5.185 1.00 96.44 200 GLU A C 1
ATOM 1566 O O . GLU A 1 200 ? 15.968 -12.912 -5.091 1.00 96.44 200 GLU A O 1
ATOM 1571 N N . GLU A 1 201 ? 14.729 -11.326 -4.107 1.00 96.31 201 GLU A N 1
ATOM 1572 C CA . GLU A 1 201 ? 15.100 -11.695 -2.732 1.00 96.31 201 GLU A CA 1
ATOM 1573 C C . GLU A 1 201 ? 14.204 -12.794 -2.136 1.00 96.31 201 GLU A C 1
ATOM 1575 O O . GLU A 1 201 ? 14.454 -13.282 -1.032 1.00 96.31 201 GLU A O 1
ATOM 1580 N N . GLY A 1 202 ? 13.193 -13.247 -2.885 1.00 95.38 202 GLY A N 1
ATOM 1581 C CA . GLY A 1 202 ? 12.354 -14.387 -2.515 1.00 95.38 202 GLY A CA 1
ATOM 1582 C C . GLY A 1 202 ? 11.287 -14.073 -1.465 1.00 95.38 202 GLY A C 1
ATOM 1583 O O . GLY A 1 202 ? 10.895 -14.969 -0.716 1.00 95.38 202 GLY A O 1
ATOM 1584 N N . PHE A 1 203 ? 10.828 -12.821 -1.408 1.00 96.25 203 PHE A N 1
ATOM 1585 C CA . PHE A 1 203 ? 9.713 -12.375 -0.563 1.00 96.25 203 PHE A CA 1
ATOM 1586 C C . PHE A 1 203 ? 8.358 -12.424 -1.285 1.00 96.25 203 PHE A C 1
ATOM 1588 O O . PHE A 1 203 ? 7.317 -12.285 -0.646 1.00 96.25 203 PHE A O 1
ATOM 1595 N N . MET A 1 204 ? 8.363 -12.655 -2.601 1.00 94.56 204 MET A N 1
ATOM 1596 C CA . MET A 1 204 ? 7.170 -12.729 -3.442 1.00 94.56 204 MET A CA 1
ATOM 1597 C C . MET A 1 204 ? 7.142 -14.034 -4.247 1.00 94.56 204 MET A C 1
ATOM 1599 O O . MET A 1 204 ? 8.125 -14.401 -4.896 1.00 94.56 204 MET A O 1
ATOM 1603 N N . ASP A 1 205 ? 6.003 -14.721 -4.195 1.00 94.88 205 ASP A N 1
ATOM 1604 C CA . ASP A 1 205 ? 5.762 -15.989 -4.886 1.00 94.88 205 ASP A CA 1
ATOM 1605 C C . ASP A 1 205 ? 5.218 -15.753 -6.291 1.00 94.88 205 ASP A C 1
ATOM 1607 O O . ASP A 1 205 ? 5.701 -16.360 -7.239 1.00 94.88 205 ASP A O 1
ATOM 1611 N N . ASN A 1 206 ? 4.225 -14.867 -6.412 1.00 96.38 206 ASN A N 1
ATOM 1612 C CA . ASN A 1 206 ? 3.577 -14.523 -7.674 1.00 96.38 206 ASN A CA 1
ATOM 1613 C C . ASN A 1 206 ? 3.323 -13.019 -7.734 1.00 96.38 206 ASN A C 1
ATOM 1615 O O . ASN A 1 206 ? 2.941 -12.410 -6.729 1.00 96.38 206 ASN A O 1
ATOM 1619 N N . TYR A 1 207 ? 3.472 -12.440 -8.921 1.00 97.75 207 TYR A N 1
ATOM 1620 C CA . TYR A 1 207 ? 3.184 -11.033 -9.167 1.00 97.75 207 TYR A CA 1
ATOM 1621 C C . TYR A 1 207 ? 2.287 -10.863 -10.388 1.00 97.75 207 TYR A C 1
ATOM 1623 O O . TYR A 1 207 ? 2.578 -11.338 -11.486 1.00 97.75 207 TYR A O 1
ATOM 1631 N N . TYR A 1 208 ? 1.189 -10.156 -10.181 1.00 97.75 208 TYR A N 1
ATOM 1632 C CA . TYR A 1 208 ? 0.154 -9.925 -11.169 1.00 97.75 208 TYR A CA 1
ATOM 1633 C C . TYR A 1 208 ? -0.053 -8.418 -11.352 1.00 97.75 208 TYR A C 1
ATOM 1635 O O . TYR A 1 208 ? -0.996 -7.861 -10.781 1.00 97.75 208 TYR A O 1
ATOM 1643 N N . PRO A 1 209 ? 0.829 -7.738 -12.106 1.00 97.69 209 PRO A N 1
ATOM 1644 C CA . PRO A 1 209 ? 0.604 -6.356 -12.493 1.00 97.69 209 PRO A CA 1
ATOM 1645 C C . PRO A 1 209 ? -0.492 -6.291 -13.560 1.00 97.69 209 PRO A C 1
ATOM 1647 O O . PRO A 1 209 ? -0.400 -6.935 -14.609 1.00 97.69 209 PRO A O 1
ATOM 1650 N N . VAL A 1 210 ? -1.551 -5.535 -13.296 1.00 97.19 210 VAL A N 1
ATOM 1651 C CA . VAL A 1 210 ? -2.733 -5.446 -14.153 1.00 97.19 210 VAL A CA 1
ATOM 1652 C C . VAL A 1 210 ? -3.093 -3.997 -14.448 1.00 97.19 210 VAL A C 1
ATOM 1654 O O . VAL A 1 210 ? -2.999 -3.129 -13.589 1.00 97.19 210 VAL A O 1
ATOM 1657 N N . GLY A 1 211 ? -3.554 -3.745 -15.672 1.00 95.94 211 GLY A N 1
ATOM 1658 C CA . GLY A 1 211 ? -3.801 -2.383 -16.140 1.00 95.94 211 GLY A CA 1
ATOM 1659 C C . GLY A 1 211 ? -2.528 -1.658 -16.576 1.00 95.94 211 GLY A C 1
ATOM 1660 O O . GLY A 1 211 ? -2.541 -0.437 -16.654 1.00 95.94 211 GLY A O 1
ATOM 1661 N N . LEU A 1 212 ? -1.459 -2.395 -16.905 1.00 97.31 212 LEU A N 1
ATOM 1662 C CA . LEU A 1 212 ? -0.196 -1.813 -17.356 1.00 97.31 212 LEU A CA 1
ATOM 1663 C C . LEU A 1 212 ? -0.367 -1.051 -18.670 1.00 97.31 212 LEU A C 1
ATOM 1665 O O . LEU A 1 212 ? -0.947 -1.578 -19.618 1.00 97.31 212 LEU A O 1
ATOM 1669 N N . HIS A 1 213 ? 0.213 0.138 -18.777 1.00 96.38 213 HIS A N 1
ATOM 1670 C CA . HIS A 1 213 ? 0.262 0.876 -20.036 1.00 96.38 213 HIS A CA 1
ATOM 1671 C C . HIS A 1 213 ? 1.580 0.566 -20.745 1.00 96.38 213 HIS A C 1
ATOM 1673 O O . HIS A 1 213 ? 2.663 0.826 -20.204 1.00 96.38 213 HIS A O 1
ATOM 1679 N N . LYS A 1 214 ? 1.521 0.053 -21.979 1.00 96.38 214 LYS A N 1
ATOM 1680 C CA . LYS A 1 214 ? 2.727 -0.321 -22.749 1.00 96.38 214 LYS A CA 1
ATOM 1681 C C . LYS A 1 214 ? 3.716 0.837 -22.873 1.00 96.38 214 LYS A C 1
ATOM 1683 O O . LYS A 1 214 ? 4.917 0.646 -22.737 1.00 96.38 214 LYS A O 1
ATOM 1688 N N . ALA A 1 215 ? 3.209 2.055 -23.059 1.00 95.00 215 ALA A N 1
ATOM 1689 C CA . ALA A 1 215 ? 4.028 3.255 -23.213 1.00 95.00 215 ALA A CA 1
ATOM 1690 C C . ALA A 1 215 ? 4.684 3.763 -21.912 1.00 95.00 215 ALA A C 1
ATOM 1692 O O . ALA A 1 215 ? 5.536 4.647 -21.979 1.00 95.00 215 ALA A O 1
ATOM 1693 N N . TYR A 1 216 ? 4.263 3.285 -20.735 1.00 94.69 216 TYR A N 1
ATOM 1694 C CA . TYR A 1 216 ? 4.733 3.805 -19.438 1.00 94.69 216 TYR A CA 1
ATOM 1695 C C . TYR A 1 216 ? 5.824 2.921 -18.816 1.00 94.69 216 TYR A C 1
ATOM 1697 O O . TYR A 1 216 ? 6.503 3.320 -17.868 1.00 94.69 216 TYR A O 1
ATOM 1705 N N . ASN A 1 217 ? 6.037 1.736 -19.385 1.00 97.06 217 ASN A N 1
ATOM 1706 C CA . ASN A 1 217 ? 7.025 0.769 -18.936 1.00 97.06 217 ASN A CA 1
ATOM 1707 C C . ASN A 1 217 ? 8.262 0.830 -19.836 1.00 97.06 217 ASN A C 1
ATOM 1709 O O . ASN A 1 217 ? 8.151 0.963 -21.053 1.00 97.06 217 ASN A O 1
ATOM 1713 N N . ASN A 1 218 ? 9.454 0.781 -19.236 1.00 96.56 218 ASN A N 1
ATOM 1714 C CA . ASN A 1 218 ? 10.692 0.756 -20.011 1.00 96.56 218 ASN A CA 1
ATOM 1715 C C . ASN A 1 218 ? 10.970 -0.669 -20.529 1.00 96.56 218 ASN A C 1
ATOM 1717 O O . ASN A 1 218 ? 10.521 -1.650 -19.942 1.00 96.56 218 ASN A O 1
ATOM 1721 N N . GLU A 1 219 ? 11.728 -0.774 -21.621 1.00 97.81 219 GLU A N 1
ATOM 1722 C CA . GLU A 1 219 ? 12.040 -2.061 -22.260 1.00 97.81 219 GLU A CA 1
ATOM 1723 C C . GLU A 1 219 ? 12.719 -3.048 -21.299 1.00 97.81 219 GLU A C 1
ATOM 1725 O O . GLU A 1 219 ? 12.411 -4.234 -21.297 1.00 97.81 219 GLU A O 1
ATOM 1730 N N . GLU A 1 220 ? 13.623 -2.557 -20.448 1.00 97.62 220 GLU A N 1
ATOM 1731 C CA . GLU A 1 220 ? 14.360 -3.399 -19.501 1.00 97.62 220 GLU A CA 1
ATOM 1732 C C . GLU A 1 220 ? 13.425 -4.089 -18.502 1.00 97.62 220 GLU A C 1
ATOM 1734 O O . GLU A 1 220 ? 13.509 -5.304 -18.344 1.00 97.62 220 GLU A O 1
ATOM 1739 N N . ALA A 1 221 ? 12.485 -3.354 -17.906 1.00 97.62 221 ALA A N 1
ATOM 1740 C CA . ALA A 1 221 ? 11.502 -3.903 -16.981 1.00 97.62 221 ALA A CA 1
ATOM 1741 C C . ALA A 1 221 ? 10.561 -4.890 -17.682 1.00 97.62 221 ALA A C 1
ATOM 1743 O O . ALA A 1 221 ? 10.207 -5.908 -17.091 1.00 97.62 221 ALA A O 1
ATOM 1744 N N . ILE A 1 222 ? 10.175 -4.623 -18.936 1.00 98.06 222 ILE A N 1
ATOM 1745 C CA . ILE A 1 222 ? 9.342 -5.538 -19.733 1.00 98.06 222 ILE A CA 1
ATOM 1746 C C . ILE A 1 222 ? 10.071 -6.864 -19.940 1.00 98.06 222 ILE A C 1
ATOM 1748 O O . ILE A 1 222 ? 9.558 -7.907 -19.538 1.00 98.06 222 ILE A O 1
ATOM 1752 N N . VAL A 1 223 ? 11.296 -6.826 -20.469 1.00 98.25 223 VAL A N 1
ATOM 1753 C CA . VAL A 1 223 ? 12.120 -8.025 -20.686 1.00 98.25 223 VAL A CA 1
ATOM 1754 C C . VAL A 1 223 ? 12.362 -8.771 -19.371 1.00 98.25 223 VAL A C 1
ATOM 1756 O O . VAL A 1 223 ? 12.275 -9.998 -19.314 1.00 98.25 223 VAL A O 1
ATOM 1759 N N . ALA A 1 224 ? 12.636 -8.037 -18.292 1.00 98.00 224 ALA A N 1
ATOM 1760 C CA . ALA A 1 224 ? 12.858 -8.596 -16.968 1.00 98.00 224 ALA A CA 1
ATOM 1761 C C . ALA A 1 224 ? 11.612 -9.300 -16.401 1.00 98.00 224 ALA A C 1
ATOM 1763 O O . ALA A 1 224 ? 11.761 -10.322 -15.727 1.00 98.00 224 ALA A O 1
ATOM 1764 N N . MET A 1 225 ? 10.409 -8.776 -16.663 1.00 97.62 225 MET A N 1
ATOM 1765 C CA . MET A 1 225 ? 9.143 -9.421 -16.303 1.00 97.62 225 MET A CA 1
ATOM 1766 C C . MET A 1 225 ? 8.868 -10.658 -17.155 1.00 97.62 225 MET A C 1
ATOM 1768 O O . MET A 1 225 ? 8.515 -11.697 -16.610 1.00 97.62 225 MET A O 1
ATOM 1772 N N . GLU A 1 226 ? 9.045 -10.570 -18.474 1.00 96.69 226 GLU A N 1
ATOM 1773 C CA . GLU A 1 226 ? 8.804 -11.687 -19.399 1.00 96.69 226 GLU A CA 1
ATOM 1774 C C . GLU A 1 226 ? 9.733 -12.880 -19.133 1.00 96.69 226 GLU A C 1
ATOM 1776 O O . GLU A 1 226 ? 9.353 -14.032 -19.351 1.00 96.69 226 GLU A O 1
ATOM 1781 N N . ALA A 1 227 ? 10.940 -12.618 -18.626 1.00 97.44 227 ALA A N 1
ATOM 1782 C CA . ALA A 1 227 ? 11.890 -13.648 -18.220 1.00 97.44 227 ALA A CA 1
ATOM 1783 C C . ALA A 1 227 ? 11.521 -14.353 -16.898 1.00 97.44 227 ALA A C 1
ATOM 1785 O O . ALA A 1 227 ? 12.085 -15.406 -16.593 1.00 97.44 227 ALA A O 1
ATOM 1786 N N . GLU A 1 228 ? 10.604 -13.798 -16.101 1.00 97.62 228 GLU A N 1
ATOM 1787 C CA . GLU A 1 228 ? 10.217 -14.338 -14.799 1.00 97.62 228 GLU A CA 1
ATOM 1788 C C . GLU A 1 228 ? 8.857 -15.043 -14.871 1.00 97.62 228 GLU A C 1
ATOM 1790 O O . GLU A 1 228 ? 7.798 -14.426 -14.910 1.00 97.62 228 GLU A O 1
ATOM 1795 N N . THR A 1 229 ? 8.879 -16.373 -14.791 1.00 96.25 229 THR A N 1
ATOM 1796 C CA . THR A 1 229 ? 7.674 -17.221 -14.887 1.00 96.25 229 THR A CA 1
ATOM 1797 C C . THR A 1 229 ? 6.635 -16.993 -13.784 1.00 96.25 229 THR A C 1
ATOM 1799 O O . THR A 1 229 ? 5.479 -17.380 -13.945 1.00 96.25 229 THR A O 1
ATOM 1802 N N . ARG A 1 230 ? 7.037 -16.381 -12.665 1.00 95.69 230 ARG A N 1
ATOM 1803 C CA . ARG A 1 230 ? 6.164 -16.015 -11.537 1.00 95.69 230 ARG A CA 1
ATOM 1804 C C . ARG A 1 230 ? 5.417 -14.694 -11.752 1.00 95.69 230 ARG A C 1
ATOM 1806 O O . ARG A 1 230 ? 4.637 -14.287 -10.889 1.00 95.69 230 ARG A O 1
ATOM 1813 N N . ILE A 1 231 ? 5.672 -14.004 -12.864 1.00 97.38 231 ILE A N 1
ATOM 1814 C CA . ILE A 1 231 ? 5.013 -12.751 -13.227 1.00 97.38 231 ILE A CA 1
ATOM 1815 C C . ILE A 1 231 ? 4.055 -13.011 -14.379 1.00 97.38 231 ILE A C 1
ATOM 1817 O O . ILE A 1 231 ? 4.414 -13.623 -15.382 1.00 97.38 231 ILE A O 1
ATOM 1821 N N . ALA A 1 232 ? 2.831 -12.511 -14.254 1.00 96.69 232 ALA A N 1
ATOM 1822 C CA . ALA A 1 232 ? 1.887 -12.499 -15.360 1.00 96.69 232 ALA A CA 1
ATOM 1823 C C . ALA A 1 232 ? 1.299 -11.088 -15.508 1.00 96.69 232 ALA A C 1
ATOM 1825 O O . ALA A 1 232 ? 0.451 -10.703 -14.702 1.00 96.69 232 ALA A O 1
ATOM 1826 N N . PRO A 1 233 ? 1.750 -10.301 -16.500 1.00 97.19 233 PRO A N 1
ATOM 1827 C CA . PRO A 1 233 ? 1.216 -8.969 -16.735 1.00 97.19 233 PRO A CA 1
ATOM 1828 C C . PRO A 1 233 ? -0.120 -9.006 -17.488 1.00 97.19 233 PRO A C 1
ATOM 1830 O O . PRO A 1 233 ? -0.332 -9.841 -18.374 1.00 97.19 233 PRO A O 1
ATOM 1833 N N . LEU A 1 234 ? -1.004 -8.056 -17.180 1.00 97.62 234 LEU A N 1
ATOM 1834 C CA . LEU A 1 234 ? -2.173 -7.721 -17.993 1.00 97.62 234 LEU A CA 1
ATOM 1835 C C . LEU A 1 234 ? -2.094 -6.257 -18.426 1.00 97.62 234 LEU A C 1
ATOM 1837 O O . LEU A 1 234 ? -2.199 -5.347 -17.604 1.00 97.62 234 LEU A O 1
ATOM 1841 N N . TRP A 1 235 ? -1.956 -6.042 -19.730 1.00 97.62 235 TRP A N 1
ATOM 1842 C CA . TRP A 1 235 ? -1.857 -4.714 -20.323 1.00 97.62 235 TRP A CA 1
ATOM 1843 C C . TRP A 1 235 ? -3.234 -4.081 -20.519 1.00 97.62 235 TRP A C 1
ATOM 1845 O O . TRP A 1 235 ? -4.155 -4.723 -21.027 1.00 97.62 235 TRP A O 1
ATOM 1855 N N . TRP A 1 236 ? -3.350 -2.805 -20.160 1.00 96.31 236 TRP A N 1
ATOM 1856 C CA . TRP A 1 236 ? -4.509 -1.963 -20.446 1.00 96.31 236 TRP A CA 1
ATOM 1857 C C . TRP A 1 236 ? -4.786 -1.892 -21.949 1.00 96.31 236 TRP A C 1
ATOM 1859 O O . TRP A 1 236 ? -5.921 -2.058 -22.381 1.00 96.31 236 TRP A O 1
ATOM 1869 N N . ASP A 1 237 ? -3.729 -1.754 -22.752 1.00 95.44 237 ASP A N 1
ATOM 1870 C CA . ASP A 1 237 ? -3.804 -1.693 -24.215 1.00 95.44 237 ASP A CA 1
ATOM 1871 C C . ASP A 1 237 ? -4.396 -2.963 -24.863 1.00 95.44 237 ASP A C 1
ATOM 1873 O O . ASP A 1 237 ? -4.823 -2.923 -26.016 1.00 95.44 237 ASP A O 1
ATOM 1877 N N . ASP A 1 238 ? -4.402 -4.095 -24.146 1.00 96.25 238 ASP A N 1
ATOM 1878 C CA . ASP A 1 238 ? -4.876 -5.394 -24.645 1.00 96.25 238 ASP A CA 1
ATOM 1879 C C . ASP A 1 238 ? -6.292 -5.751 -24.162 1.00 96.25 238 ASP A C 1
ATOM 1881 O O . ASP A 1 238 ? -6.838 -6.794 -24.543 1.00 96.25 238 ASP A O 1
ATOM 1885 N N . ILE A 1 239 ? -6.912 -4.905 -23.334 1.00 94.38 239 ILE A N 1
ATOM 1886 C CA . ILE A 1 239 ? -8.284 -5.095 -22.857 1.00 94.38 239 ILE A CA 1
ATOM 1887 C C . ILE A 1 239 ? -9.229 -4.053 -23.457 1.00 94.38 239 ILE A C 1
ATOM 1889 O O . ILE A 1 239 ? -8.870 -2.913 -23.724 1.00 94.38 239 ILE A O 1
ATOM 1893 N N . SER A 1 240 ? -10.476 -4.463 -23.672 1.00 92.56 240 SER A N 1
ATOM 1894 C CA . SER A 1 240 ? -11.539 -3.608 -24.220 1.00 92.56 240 SER A CA 1
ATOM 1895 C C . SER A 1 240 ? -12.581 -3.202 -23.176 1.00 92.56 240 SER A C 1
ATOM 1897 O O . SER A 1 240 ? -13.312 -2.234 -23.369 1.00 92.56 240 SER A O 1
ATOM 1899 N N . ASP A 1 241 ? -12.647 -3.949 -22.072 1.00 93.44 241 ASP A N 1
ATOM 1900 C CA . ASP A 1 241 ? -13.550 -3.734 -20.946 1.00 93.44 241 ASP A CA 1
ATOM 1901 C C . ASP A 1 241 ? -12.763 -3.895 -19.630 1.00 93.44 241 ASP A C 1
ATOM 1903 O O . ASP A 1 241 ? -12.172 -4.958 -19.408 1.00 93.44 241 ASP A O 1
ATOM 1907 N N . PRO A 1 242 ? -12.773 -2.893 -18.729 1.00 89.94 242 PRO A N 1
ATOM 1908 C CA . PRO A 1 242 ? -12.166 -2.991 -17.401 1.00 89.94 242 PRO A CA 1
ATOM 1909 C C . PRO A 1 242 ? -12.593 -4.215 -16.574 1.00 89.94 242 PRO A C 1
ATOM 1911 O O . PRO A 1 242 ? -11.817 -4.701 -15.749 1.00 89.94 242 PRO A O 1
ATOM 1914 N N . GLU A 1 243 ? -13.792 -4.774 -16.784 1.00 92.25 243 GLU A N 1
ATOM 1915 C CA . GLU A 1 243 ? -14.220 -6.010 -16.108 1.00 92.25 243 GLU A CA 1
ATOM 1916 C C . GLU A 1 243 ? -13.337 -7.220 -16.463 1.00 92.25 243 GLU A C 1
ATOM 1918 O O . GLU A 1 243 ? -13.254 -8.167 -15.675 1.00 92.25 243 GLU A O 1
ATOM 1923 N N . GLN A 1 244 ? -12.625 -7.193 -17.597 1.00 94.88 244 GLN A N 1
ATOM 1924 C CA . GLN A 1 244 ? -11.659 -8.236 -17.958 1.00 94.88 244 GLN A CA 1
ATOM 1925 C C . GLN A 1 244 ? -10.541 -8.364 -16.917 1.00 94.88 244 GLN A C 1
ATOM 1927 O O . GLN A 1 244 ? -10.097 -9.485 -16.667 1.00 94.88 244 GLN A O 1
ATOM 1932 N N . ILE A 1 245 ? -10.151 -7.270 -16.247 1.00 93.75 245 ILE A N 1
ATOM 1933 C CA . ILE A 1 245 ? -9.172 -7.302 -15.148 1.00 93.75 245 ILE A CA 1
ATOM 1934 C C . ILE A 1 245 ? -9.678 -8.201 -14.018 1.00 93.75 245 ILE A C 1
ATOM 1936 O O . ILE A 1 245 ? -8.949 -9.065 -13.537 1.00 93.75 245 ILE A O 1
ATOM 1940 N N . PHE A 1 246 ? -10.948 -8.061 -13.624 1.00 93.00 246 PHE A N 1
ATOM 1941 C CA . PHE A 1 246 ? -11.528 -8.882 -12.561 1.00 93.00 246 PHE A CA 1
ATOM 1942 C C . PHE A 1 246 ? -11.494 -10.378 -12.906 1.00 93.00 246 PHE A C 1
ATOM 1944 O O . PHE A 1 246 ? -11.053 -11.198 -12.098 1.00 93.00 246 PHE A O 1
ATOM 1951 N N . TYR A 1 247 ? -11.954 -10.750 -14.103 1.00 93.56 247 TYR A N 1
ATOM 1952 C CA . TYR A 1 247 ? -11.969 -12.156 -14.520 1.00 93.56 247 TYR A CA 1
ATOM 1953 C C . TYR A 1 247 ? -10.562 -12.729 -14.636 1.00 93.56 247 TYR A C 1
ATOM 1955 O O . TYR A 1 247 ? -10.319 -13.851 -14.197 1.00 93.56 247 TYR A O 1
ATOM 1963 N N . TRP A 1 248 ? -9.635 -11.944 -15.179 1.00 95.19 248 TRP A N 1
ATOM 1964 C CA . TRP A 1 248 ? -8.243 -12.337 -15.292 1.00 95.19 248 TRP A CA 1
ATOM 1965 C C . TRP A 1 248 ? -7.648 -12.595 -13.902 1.00 95.19 248 TRP A C 1
ATOM 1967 O O . TRP A 1 248 ? -7.175 -13.702 -13.655 1.00 95.19 248 TRP A O 1
ATOM 1977 N N . VAL A 1 249 ? -7.769 -11.647 -12.963 1.00 94.50 249 VAL A N 1
ATOM 1978 C CA . VAL A 1 249 ? -7.217 -11.768 -11.600 1.00 94.50 249 VAL A CA 1
ATOM 1979 C C . VAL A 1 249 ? -7.822 -12.960 -10.865 1.00 94.50 249 VAL A C 1
ATOM 1981 O O . VAL A 1 249 ? -7.094 -13.803 -10.345 1.00 94.50 249 VAL A O 1
ATOM 1984 N N . THR A 1 250 ? -9.151 -13.076 -10.854 1.00 92.44 250 THR A N 1
ATOM 1985 C CA . THR A 1 250 ? -9.829 -14.178 -10.152 1.00 92.44 250 THR A CA 1
ATOM 1986 C C . THR A 1 250 ? -9.468 -15.548 -10.703 1.00 92.44 250 THR A C 1
ATOM 1988 O O . THR A 1 250 ? -9.423 -16.509 -9.942 1.00 92.44 250 THR A O 1
ATOM 1991 N N . ASP A 1 251 ? -9.199 -15.662 -12.000 1.00 93.81 251 ASP A N 1
ATOM 1992 C CA . ASP A 1 251 ? -8.713 -16.896 -12.604 1.00 93.81 251 ASP A CA 1
ATOM 1993 C C . ASP A 1 251 ? -7.300 -17.255 -12.117 1.00 93.81 251 ASP A C 1
ATOM 1995 O O . ASP A 1 251 ? -7.071 -18.394 -11.719 1.00 93.81 251 ASP A O 1
ATOM 1999 N N . ARG A 1 252 ? -6.378 -16.285 -12.036 1.00 93.62 252 ARG A N 1
ATOM 2000 C CA . ARG A 1 252 ? -4.988 -16.538 -11.601 1.00 93.62 252 ARG A CA 1
ATOM 2001 C C . ARG A 1 252 ? -4.913 -16.851 -10.115 1.00 93.62 252 ARG A C 1
ATOM 2003 O O . ARG A 1 252 ? -4.130 -17.706 -9.717 1.00 93.62 252 ARG A O 1
ATOM 2010 N N . LEU A 1 253 ? -5.765 -16.229 -9.302 1.00 92.31 253 LEU A N 1
ATOM 2011 C CA . LEU A 1 253 ? -5.837 -16.506 -7.868 1.00 92.31 253 LEU A CA 1
ATOM 2012 C C . LEU A 1 253 ? -6.448 -17.883 -7.544 1.00 92.31 253 LEU A C 1
ATOM 2014 O O . LEU A 1 253 ? -6.321 -18.347 -6.414 1.00 92.31 253 LEU A O 1
ATOM 2018 N N . LYS A 1 254 ? -7.074 -18.601 -8.490 1.00 89.56 254 LYS A N 1
ATOM 2019 C CA . LYS A 1 254 ? -7.549 -19.974 -8.234 1.00 89.56 254 LYS A CA 1
ATOM 2020 C C . LYS A 1 254 ? -6.366 -20.933 -8.103 1.00 89.56 254 LYS A C 1
ATOM 2022 O O . LYS A 1 254 ? -5.855 -21.448 -9.090 1.00 89.56 254 LYS A O 1
ATOM 2027 N N . GLY A 1 255 ? -5.968 -21.206 -6.864 1.00 78.50 255 GLY A N 1
ATOM 2028 C CA . GLY A 1 255 ? -4.923 -22.182 -6.543 1.00 78.50 255 GLY A CA 1
ATOM 2029 C C . GLY A 1 255 ? -3.493 -21.640 -6.575 1.00 78.50 255 GLY A C 1
ATOM 2030 O O . GLY A 1 255 ? -2.587 -22.390 -6.236 1.00 78.50 255 GLY A O 1
ATOM 2031 N N . ASN A 1 256 ? -3.291 -20.356 -6.901 1.00 81.56 256 ASN A N 1
ATOM 2032 C CA . ASN A 1 256 ? -1.972 -19.706 -6.909 1.00 81.56 256 ASN A CA 1
ATOM 2033 C C . ASN A 1 256 ? -1.900 -18.524 -5.927 1.00 81.56 256 ASN A C 1
ATOM 2035 O O . ASN A 1 256 ? -1.315 -17.488 -6.242 1.00 81.56 256 ASN A O 1
ATOM 2039 N N . VAL A 1 257 ? -2.534 -18.655 -4.759 1.00 85.94 257 VAL A N 1
ATOM 2040 C CA . VAL A 1 257 ? -2.363 -17.706 -3.649 1.00 85.94 257 VAL A CA 1
ATOM 2041 C C . VAL A 1 257 ? -1.354 -18.298 -2.677 1.00 85.94 257 VAL A C 1
ATOM 2043 O O . VAL A 1 257 ? -1.534 -19.425 -2.216 1.00 85.94 257 VAL A O 1
ATOM 2046 N N . GLY A 1 258 ? -0.296 -17.544 -2.389 1.00 83.75 258 GLY A N 1
ATOM 2047 C CA . GLY A 1 258 ? 0.665 -17.883 -1.344 1.00 83.75 258 GLY A CA 1
ATOM 2048 C C . GLY A 1 258 ? 0.083 -17.710 0.067 1.00 83.75 258 GLY A C 1
ATOM 2049 O O . GLY A 1 258 ? -1.127 -17.609 0.260 1.00 83.75 258 GLY A O 1
ATOM 2050 N N . ALA A 1 259 ? 0.954 -17.656 1.076 1.00 90.12 259 ALA A N 1
ATOM 2051 C CA . ALA A 1 259 ? 0.557 -17.414 2.468 1.00 90.12 259 ALA A CA 1
ATOM 2052 C C . ALA A 1 259 ? -0.146 -16.058 2.673 1.00 90.12 259 ALA A C 1
ATOM 2054 O O . ALA A 1 259 ? -0.980 -15.924 3.568 1.00 90.12 259 ALA A O 1
ATOM 2055 N N . TYR A 1 260 ? 0.171 -15.068 1.834 1.00 94.00 260 TYR A N 1
ATOM 2056 C CA . TYR A 1 260 ? -0.404 -13.729 1.878 1.00 94.00 260 TYR A CA 1
ATOM 2057 C C . TYR A 1 260 ? -0.889 -13.301 0.493 1.00 94.00 260 TYR A C 1
ATOM 2059 O O . TYR A 1 260 ? -0.232 -13.562 -0.515 1.00 94.00 260 TYR A O 1
ATOM 2067 N N . LEU A 1 261 ? -2.017 -12.589 0.450 1.00 95.06 261 LEU A N 1
ATOM 2068 C CA . LEU A 1 261 ? -2.500 -11.894 -0.741 1.00 95.06 261 LEU A CA 1
ATOM 2069 C C . LEU A 1 261 ? -2.358 -10.385 -0.531 1.00 95.06 261 LEU A C 1
ATOM 2071 O O . LEU A 1 261 ? -3.028 -9.812 0.327 1.00 95.06 261 LEU A O 1
ATOM 2075 N N . GLY A 1 262 ? -1.491 -9.754 -1.316 1.00 95.38 262 GLY A N 1
ATOM 2076 C CA . GLY A 1 262 ? -1.393 -8.304 -1.424 1.00 95.38 262 GLY A CA 1
ATOM 2077 C C . GLY A 1 262 ? -2.294 -7.805 -2.546 1.00 95.38 262 GLY A C 1
ATOM 2078 O O . GLY A 1 262 ? -2.153 -8.244 -3.686 1.00 95.38 262 GLY A O 1
ATOM 2079 N N . LEU A 1 263 ? -3.212 -6.897 -2.225 1.00 95.50 263 LEU A N 1
ATOM 2080 C CA . LEU A 1 263 ? -3.975 -6.145 -3.217 1.00 95.50 263 LEU A CA 1
ATOM 2081 C C . LEU A 1 263 ? -3.499 -4.701 -3.170 1.00 95.50 263 LEU A C 1
ATOM 2083 O O . LEU A 1 263 ? -3.668 -4.025 -2.154 1.00 95.50 263 LEU A O 1
ATOM 2087 N N . GLU A 1 264 ? -2.894 -4.264 -4.261 1.00 94.62 264 GLU A N 1
ATOM 2088 C CA . GLU A 1 264 ? -2.372 -2.920 -4.429 1.00 94.62 264 GLU A CA 1
ATOM 2089 C C . GLU A 1 264 ? -3.259 -2.167 -5.433 1.00 94.62 264 GLU A C 1
ATOM 2091 O O . GLU A 1 264 ? -3.759 -2.736 -6.410 1.00 94.62 264 GLU A O 1
ATOM 2096 N N . MET A 1 265 ? -3.545 -0.911 -5.103 1.00 94.19 265 MET A N 1
ATOM 2097 C CA . MET A 1 265 ? -4.298 0.002 -5.946 1.00 94.19 265 MET A CA 1
ATOM 2098 C C . MET A 1 265 ? -3.521 1.309 -5.998 1.00 94.19 265 MET A C 1
ATOM 2100 O O . MET A 1 265 ? -3.789 2.211 -5.191 1.00 94.19 265 MET A O 1
ATOM 2104 N N . ASP A 1 266 ? -2.594 1.406 -6.942 1.00 92.31 266 ASP A N 1
ATOM 2105 C CA . ASP A 1 266 ? -1.854 2.629 -7.164 1.00 92.31 266 ASP A CA 1
ATOM 2106 C C . ASP A 1 266 ? -2.846 3.719 -7.577 1.00 92.31 266 ASP A C 1
ATOM 2108 O O . ASP A 1 266 ? -3.783 3.531 -8.365 1.00 92.31 266 ASP A O 1
ATOM 2112 N N . MET A 1 267 ? -2.659 4.902 -7.008 1.00 90.12 267 MET A N 1
ATOM 2113 C CA . MET A 1 267 ? -3.441 6.065 -7.388 1.00 90.12 267 MET A CA 1
ATOM 2114 C C . MET A 1 267 ? -3.163 6.474 -8.839 1.00 90.12 267 MET A C 1
ATOM 2116 O O . MET A 1 267 ? -4.059 7.054 -9.451 1.00 90.12 267 MET A O 1
ATOM 2120 N N . ASP A 1 268 ? -1.996 6.137 -9.401 1.00 88.19 268 ASP A N 1
ATOM 2121 C CA . ASP A 1 268 ? -1.696 6.282 -10.833 1.00 88.19 268 ASP A CA 1
ATOM 2122 C C . ASP A 1 268 ? -2.559 5.322 -11.702 1.00 88.19 268 ASP A C 1
ATOM 2124 O O . ASP A 1 268 ? -2.860 5.639 -12.855 1.00 88.19 268 ASP A O 1
ATOM 2128 N N . GLY A 1 269 ? -3.066 4.214 -11.135 1.00 90.44 269 GLY A N 1
ATOM 2129 C CA . GLY A 1 269 ? -4.025 3.271 -11.744 1.00 90.44 269 GLY A CA 1
ATOM 2130 C C . GLY A 1 269 ? -5.450 3.795 -11.916 1.00 90.44 269 GLY A C 1
ATOM 2131 O O . GLY A 1 269 ? -6.276 3.182 -12.607 1.00 90.44 269 GLY A O 1
ATOM 2132 N N . LEU A 1 270 ? -5.758 4.940 -11.302 1.00 93.38 270 LEU A N 1
ATOM 2133 C CA . LEU A 1 270 ? -7.078 5.552 -11.344 1.00 93.38 270 LEU A CA 1
ATOM 2134 C C . LEU A 1 270 ? -7.120 6.713 -12.336 1.00 93.38 270 LEU A C 1
ATOM 2136 O O . LEU A 1 270 ? -6.428 7.721 -12.183 1.00 93.38 270 LEU A O 1
ATOM 2140 N N . ALA A 1 271 ? -8.032 6.620 -13.303 1.00 92.62 271 ALA A N 1
ATOM 2141 C CA . ALA A 1 271 ? -8.221 7.654 -14.307 1.00 92.62 271 ALA A CA 1
ATOM 2142 C C . ALA A 1 271 ? -8.497 9.017 -13.649 1.00 92.62 271 ALA A C 1
ATOM 2144 O O . ALA A 1 271 ? -9.404 9.161 -12.820 1.00 92.62 271 ALA A O 1
ATOM 2145 N N . GLN A 1 272 ? -7.736 10.030 -14.072 1.00 89.81 272 GLN A N 1
ATOM 2146 C CA . GLN A 1 272 ? -7.841 11.424 -13.631 1.00 89.81 272 GLN A CA 1
ATOM 2147 C C . GLN A 1 272 ? -7.517 11.677 -12.147 1.00 89.81 272 GLN A C 1
ATOM 2149 O O . GLN A 1 272 ? -7.827 12.756 -11.629 1.00 89.81 272 GLN A O 1
ATOM 2154 N N . MET A 1 273 ? -6.885 10.732 -11.450 1.00 88.81 273 MET A N 1
ATOM 2155 C CA . MET A 1 273 ? -6.435 10.946 -10.076 1.00 88.81 273 MET A CA 1
ATOM 2156 C C . MET A 1 273 ? -5.208 11.882 -10.051 1.00 88.81 273 MET A C 1
ATOM 2158 O O . MET A 1 273 ? -4.308 11.725 -10.876 1.00 88.81 273 MET A O 1
ATOM 2162 N N . PRO A 1 274 ? -5.123 12.875 -9.139 1.00 81.44 274 PRO A N 1
ATOM 2163 C CA . PRO A 1 274 ? -3.987 13.797 -9.054 1.00 81.44 274 PRO A CA 1
ATOM 2164 C C . PRO A 1 274 ? -2.773 13.146 -8.366 1.00 81.44 274 PRO A C 1
ATOM 2166 O O . PRO A 1 274 ? -2.307 13.617 -7.327 1.00 81.44 274 PRO A O 1
ATOM 2169 N N . ALA A 1 275 ? -2.296 12.042 -8.931 1.00 81.44 275 ALA A N 1
ATOM 2170 C CA . ALA A 1 275 ? -1.157 11.270 -8.460 1.00 81.44 275 ALA A CA 1
ATOM 2171 C C . ALA A 1 275 ? 0.157 11.713 -9.149 1.00 81.44 275 ALA A C 1
ATOM 2173 O O . ALA A 1 275 ? 0.172 12.685 -9.921 1.00 81.44 275 ALA A O 1
ATOM 2174 N N . SER A 1 276 ? 1.290 11.101 -8.785 1.00 76.62 276 SER A N 1
ATOM 2175 C CA . SER A 1 276 ? 2.618 11.546 -9.237 1.00 76.62 276 SER A CA 1
ATOM 2176 C C . SER A 1 276 ? 2.795 11.419 -10.744 1.00 76.62 276 SER A C 1
ATOM 2178 O O . SER A 1 276 ? 3.303 12.363 -11.366 1.00 76.62 276 SER A O 1
ATOM 2180 N N . ALA A 1 277 ? 2.347 10.303 -11.316 1.00 79.38 277 ALA A N 1
ATOM 2181 C CA . ALA A 1 277 ? 2.314 10.049 -12.744 1.00 79.38 277 ALA A CA 1
ATOM 2182 C C . ALA A 1 277 ? 0.854 10.052 -13.215 1.00 79.38 277 ALA A C 1
ATOM 2184 O O . ALA A 1 277 ? 0.282 9.034 -13.587 1.00 79.38 277 ALA A O 1
ATOM 2185 N N . TYR A 1 278 ? 0.259 11.251 -13.205 1.00 84.00 278 TYR A N 1
ATOM 2186 C CA . TYR A 1 278 ? -1.104 11.488 -13.680 1.00 84.00 278 TYR A CA 1
ATOM 2187 C C . TYR A 1 278 ? -1.391 10.771 -15.008 1.00 84.00 278 TYR A C 1
ATOM 2189 O O . TYR A 1 278 ? -0.752 11.065 -16.023 1.00 84.00 278 TYR A O 1
ATOM 2197 N N . SER A 1 279 ? -2.420 9.922 -15.004 1.00 82.75 279 SER A N 1
ATOM 2198 C CA . SER A 1 279 ? -2.943 9.254 -16.192 1.00 82.75 279 SER A CA 1
ATOM 2199 C C . SER A 1 279 ? -4.383 9.706 -16.483 1.00 82.75 279 SER A C 1
ATOM 2201 O O . SER A 1 279 ? -5.234 9.716 -15.583 1.00 82.75 279 SER A O 1
ATOM 2203 N N . PRO A 1 280 ? -4.710 10.092 -17.733 1.00 85.69 280 PRO A N 1
ATOM 2204 C CA . PRO A 1 280 ? -6.094 10.350 -18.126 1.00 85.69 280 PRO A CA 1
ATOM 2205 C C . PRO A 1 280 ? -6.916 9.057 -18.265 1.00 85.69 280 PRO A C 1
ATOM 2207 O O . PRO A 1 280 ? -8.145 9.123 -18.249 1.00 85.69 280 PRO A O 1
ATOM 2210 N N . GLU A 1 281 ? -6.246 7.910 -18.395 1.00 89.19 281 GLU A N 1
ATOM 2211 C CA . GLU A 1 281 ? -6.825 6.581 -18.606 1.00 89.19 281 GLU A CA 1
ATOM 2212 C C . GLU A 1 281 ? -6.510 5.642 -17.434 1.00 89.19 281 GLU A C 1
ATOM 2214 O O . GLU A 1 281 ? -5.606 5.905 -16.644 1.00 89.19 281 GLU A O 1
ATOM 2219 N N . GLY A 1 282 ? -7.281 4.566 -17.305 1.00 92.75 282 GLY A N 1
ATOM 2220 C CA . GLY A 1 282 ? -7.210 3.619 -16.194 1.00 92.75 282 GLY A CA 1
ATOM 2221 C C . GLY A 1 282 ? -8.596 3.327 -15.625 1.00 92.75 282 GLY A C 1
ATOM 2222 O O . GLY A 1 282 ? -9.623 3.690 -16.213 1.00 92.75 282 GLY A O 1
ATOM 2223 N N . LEU A 1 283 ? -8.649 2.695 -14.453 1.00 94.69 283 LEU A N 1
ATOM 2224 C CA . LEU A 1 283 ? -9.925 2.423 -13.794 1.00 94.69 283 LEU A CA 1
ATOM 2225 C C . LEU A 1 283 ? -10.570 3.718 -13.305 1.00 94.69 283 LEU A C 1
ATOM 2227 O O . LEU A 1 283 ? -9.944 4.557 -12.658 1.00 94.69 283 LEU A O 1
ATOM 2231 N N . THR A 1 284 ? -11.874 3.864 -13.504 1.00 94.50 284 THR A N 1
ATOM 2232 C CA . THR A 1 284 ? -12.615 4.913 -12.802 1.00 94.50 284 THR A CA 1
ATOM 2233 C C . THR A 1 284 ? -12.699 4.589 -11.301 1.00 94.50 284 THR A C 1
ATOM 2235 O O . THR A 1 284 ? -12.765 3.416 -10.913 1.00 94.50 284 THR A O 1
ATOM 2238 N N . PRO A 1 285 ? -12.865 5.590 -10.412 1.00 92.31 285 PRO A N 1
ATOM 2239 C CA . PRO A 1 285 ? -13.095 5.339 -8.983 1.00 92.31 285 PRO A CA 1
ATOM 2240 C C . PRO A 1 285 ? -14.320 4.458 -8.682 1.00 92.31 285 PRO A C 1
ATOM 2242 O O . PRO A 1 285 ? -14.467 3.910 -7.588 1.00 92.31 285 PRO A O 1
ATOM 2245 N N . ARG A 1 286 ? -15.267 4.338 -9.620 1.00 93.12 286 ARG A N 1
ATOM 2246 C CA . ARG A 1 286 ? -16.401 3.417 -9.487 1.00 93.12 286 ARG A CA 1
ATOM 2247 C C . ARG A 1 286 ? -15.984 1.978 -9.780 1.00 93.12 286 ARG A C 1
ATOM 2249 O O . ARG A 1 286 ? -16.386 1.097 -9.024 1.00 93.12 286 ARG A O 1
ATOM 2256 N N . GLU A 1 287 ? -15.219 1.752 -10.842 1.00 94.44 287 GLU A N 1
ATOM 2257 C CA . GLU A 1 287 ? -14.724 0.424 -11.222 1.00 94.44 287 GLU A CA 1
ATOM 2258 C C . GLU A 1 287 ? -13.758 -0.121 -10.179 1.00 94.44 287 GLU A C 1
ATOM 2260 O O . GLU A 1 287 ? -13.984 -1.224 -9.691 1.00 94.44 287 GLU A O 1
ATOM 2265 N N . ALA A 1 288 ? -12.793 0.678 -9.721 1.00 93.38 288 ALA A N 1
ATOM 2266 C CA . ALA A 1 288 ? -11.869 0.269 -8.664 1.00 93.38 288 ALA A CA 1
ATOM 2267 C C . ALA A 1 288 ? -12.599 -0.131 -7.370 1.00 93.38 288 ALA A C 1
ATOM 2269 O O . ALA A 1 288 ? -12.342 -1.191 -6.803 1.00 93.38 288 ALA A O 1
ATOM 2270 N N . ARG A 1 289 ? -13.603 0.648 -6.934 1.00 91.81 289 ARG A N 1
ATOM 2271 C CA . ARG A 1 289 ? -14.440 0.272 -5.776 1.00 91.81 289 ARG A CA 1
ATOM 2272 C C . ARG A 1 289 ? -15.255 -0.997 -6.010 1.00 91.81 289 ARG A C 1
ATOM 2274 O O . ARG A 1 289 ? -15.512 -1.731 -5.059 1.00 91.81 289 ARG A O 1
ATOM 2281 N N . ARG A 1 290 ? -15.731 -1.230 -7.237 1.00 91.00 290 ARG A N 1
ATOM 2282 C CA . ARG A 1 290 ? -16.462 -2.456 -7.583 1.00 91.00 290 ARG A CA 1
ATOM 2283 C C . ARG A 1 290 ? -15.526 -3.659 -7.566 1.00 91.00 290 ARG A C 1
ATOM 2285 O O . ARG A 1 290 ? -15.943 -4.699 -7.073 1.00 91.00 290 ARG A O 1
ATOM 2292 N N . TRP A 1 291 ? -14.306 -3.500 -8.070 1.00 89.88 291 TRP A N 1
ATOM 2293 C CA . TRP A 1 291 ? -13.264 -4.518 -8.075 1.00 89.88 291 TRP A CA 1
ATOM 2294 C C . TRP A 1 291 ? -12.852 -4.897 -6.649 1.00 89.88 291 TRP A C 1
ATOM 2296 O O . TRP A 1 291 ? -13.058 -6.040 -6.271 1.00 89.88 291 TRP A O 1
ATOM 2306 N N . MET A 1 292 ? -12.453 -3.928 -5.813 1.00 88.88 292 MET A N 1
ATOM 2307 C CA . MET A 1 292 ? -12.042 -4.162 -4.413 1.00 88.88 292 MET A CA 1
ATOM 2308 C C . MET A 1 292 ? -13.113 -4.832 -3.538 1.00 88.88 292 MET A C 1
ATOM 2310 O O . MET A 1 292 ? -12.803 -5.408 -2.501 1.00 88.88 292 MET A O 1
ATOM 2314 N N . ARG A 1 293 ? -14.395 -4.692 -3.893 1.00 87.50 293 ARG A N 1
ATOM 2315 C CA . ARG A 1 293 ? -15.512 -5.264 -3.127 1.00 87.50 293 ARG A CA 1
ATOM 2316 C C . ARG A 1 293 ? -15.761 -6.744 -3.445 1.00 87.50 293 ARG A C 1
ATOM 2318 O O . ARG A 1 293 ? -16.438 -7.403 -2.655 1.00 87.50 293 ARG A O 1
ATOM 2325 N N . ARG A 1 294 ? -15.361 -7.206 -4.626 1.00 84.31 294 ARG A N 1
ATOM 2326 C CA . ARG A 1 294 ? -15.681 -8.543 -5.139 1.00 84.31 294 ARG A CA 1
ATOM 2327 C C . ARG A 1 294 ? -14.593 -9.535 -4.780 1.00 84.31 294 ARG A C 1
ATOM 2329 O O . ARG A 1 294 ? -14.986 -10.698 -4.556 1.00 84.31 294 ARG A O 1
#

pLDDT: mean 91.39, std 11.48, range [36.53, 98.75]

Foldseek 3Di:
DDPPPPPAQFDFQDPVNLVVLDDDDPPFDFLSNQADGDPDAQCQVVQVLAQEEEEEEQAFLQCVLVVWDGDQSCFVVVCVSVRRGDTADPVHHNSRYHYGGYGDCPPPDSDQPCVPVDPVSSQVSLVSLVVNLVSLLVSLLRNNDDPNRHYDYGDDAQLSLQSNLVSVPAFEAEEALALAPLCDDPPGRHRSRSVVNCVVVHSYQAYEYEQHAPVVYDPRSVVVQVPDPRYDYHYVVPDDDLCVRLVVVVVCPVVRGTPHYHYHYDLNQEAQRPDRNHDNDHHHPVSVVVSVVD